Protein AF-A0A1G0WXJ1-F1 (afdb_monomer)

Radius of gyration: 18.24 Å; Cα contacts (8 Å, |Δi|>4): 319; chains: 1; bounding box: 42×39×49 Å

Nearest PDB structures (foldseek):
  7ovs-assembly1_C  TM=7.435E-01  e=5.967E-10  Mus musculus
  6ygv-assembly1_A-2  TM=7.862E-01  e=1.248E-08  Zymomonas mobilis subsp. mobilis ZM4 = ATCC 31821
  5utj-assembly1_A-2  TM=7.660E-01  e=1.248E-08  Zymomonas mobilis subsp. mobilis ZM4 = ATCC 31821
  6rkt-assembly1_A-2  TM=7.253E-01  e=1.402E-08  Zymomonas mobilis
  6ygr-assembly1_A-2  TM=7.174E-01  e=3.179E-08  Zymomonas mobilis subsp. mobilis ZM4 = ATCC 31821

Structure (mmCIF, N/CA/C/O backbone):
data_AF-A0A1G0WXJ1-F1
#
_entry.id   AF-A0A1G0WXJ1-F1
#
loop_
_atom_site.group_PDB
_atom_site.id
_atom_site.type_symbol
_atom_site.label_atom_id
_atom_site.label_alt_id
_atom_site.label_comp_id
_atom_site.label_asym_id
_atom_site.label_entity_id
_atom_site.label_seq_id
_atom_site.pdbx_PDB_ins_code
_atom_site.Cartn_x
_atom_site.Cartn_y
_atom_site.Cartn_z
_atom_site.occupancy
_atom_site.B_iso_or_equiv
_atom_site.auth_seq_id
_atom_site.auth_comp_id
_atom_site.auth_asym_id
_atom_site.auth_atom_id
_atom_site.pdbx_PDB_model_num
ATOM 1 N N . MET A 1 1 ? 1.691 -18.410 7.559 1.00 44.97 1 MET A N 1
ATOM 2 C CA . MET A 1 1 ? 1.183 -17.351 6.658 1.00 44.97 1 MET A CA 1
ATOM 3 C C . MET A 1 1 ? 2.377 -16.516 6.204 1.00 44.97 1 MET A C 1
ATOM 5 O O . MET A 1 1 ? 2.835 -15.679 6.963 1.00 44.97 1 MET A O 1
ATOM 9 N N . THR A 1 2 ? 2.963 -16.810 5.043 1.00 55.25 2 THR A N 1
ATOM 10 C CA . THR A 1 2 ? 4.255 -16.247 4.589 1.00 55.25 2 THR A CA 1
ATOM 11 C C . THR A 1 2 ? 4.046 -15.291 3.412 1.00 55.25 2 THR A C 1
ATOM 13 O O . THR A 1 2 ? 4.380 -15.611 2.277 1.00 55.25 2 THR A O 1
ATOM 16 N N . GLY A 1 3 ? 3.422 -14.140 3.661 1.00 77.50 3 GLY A N 1
ATOM 17 C CA . GLY A 1 3 ? 3.165 -13.127 2.634 1.00 77.50 3 GLY A CA 1
ATOM 18 C C . GLY A 1 3 ? 3.179 -11.716 3.216 1.00 77.50 3 GLY A C 1
ATOM 19 O O . GLY A 1 3 ? 2.955 -11.533 4.416 1.00 77.50 3 GLY A O 1
ATOM 20 N N . ILE A 1 4 ? 3.471 -10.727 2.369 1.00 89.12 4 ILE A N 1
ATOM 21 C CA . ILE A 1 4 ? 3.382 -9.311 2.733 1.00 89.12 4 ILE A CA 1
ATOM 22 C C . ILE A 1 4 ? 1.930 -8.937 3.063 1.00 89.12 4 ILE A C 1
ATOM 24 O O . ILE A 1 4 ? 0.997 -9.360 2.379 1.00 89.12 4 ILE A O 1
ATOM 28 N N . ILE A 1 5 ? 1.752 -8.121 4.097 1.00 93.19 5 ILE A N 1
ATOM 29 C CA . ILE A 1 5 ? 0.479 -7.518 4.483 1.00 93.19 5 ILE A CA 1
ATOM 30 C C . ILE A 1 5 ? 0.634 -6.000 4.313 1.00 93.19 5 ILE A C 1
ATOM 32 O O . ILE A 1 5 ? 1.208 -5.332 5.177 1.00 93.19 5 ILE A O 1
ATOM 36 N N . PRO A 1 6 ? 0.192 -5.428 3.181 1.00 93.94 6 PRO A N 1
ATOM 37 C CA . PRO A 1 6 ? 0.343 -4.001 2.951 1.00 93.94 6 PRO A CA 1
ATOM 38 C C . PRO A 1 6 ? -0.586 -3.206 3.871 1.00 93.94 6 PRO A C 1
ATOM 40 O O . PRO A 1 6 ? -1.773 -3.524 3.986 1.00 93.94 6 PRO A O 1
ATOM 43 N N . ILE A 1 7 ? -0.059 -2.144 4.484 1.00 93.81 7 ILE A N 1
ATOM 44 C CA . ILE A 1 7 ? -0.879 -1.150 5.183 1.00 93.81 7 ILE A CA 1
ATOM 45 C C . ILE A 1 7 ? -1.367 -0.134 4.148 1.00 93.81 7 ILE A C 1
ATOM 47 O O . ILE A 1 7 ? -0.559 0.576 3.547 1.00 93.81 7 ILE A O 1
ATOM 51 N N . VAL A 1 8 ? -2.677 -0.083 3.908 1.00 93.00 8 VAL A N 1
ATOM 52 C CA . VAL A 1 8 ? -3.233 0.580 2.709 1.00 93.00 8 VAL A CA 1
ATOM 53 C C . VAL A 1 8 ? -3.811 1.974 2.953 1.00 93.00 8 VAL A C 1
ATOM 55 O O . VAL A 1 8 ? -4.032 2.717 2.002 1.00 93.00 8 VAL A O 1
ATOM 58 N N . ASN A 1 9 ? -4.043 2.354 4.209 1.00 90.50 9 ASN A N 1
ATOM 59 C CA . ASN A 1 9 ? -4.658 3.636 4.577 1.00 90.50 9 ASN A CA 1
ATOM 60 C C . ASN A 1 9 ? -3.684 4.635 5.225 1.00 90.50 9 ASN A C 1
ATOM 62 O O . ASN A 1 9 ? -4.122 5.650 5.752 1.00 90.50 9 ASN A O 1
ATOM 66 N N . LEU A 1 10 ? -2.378 4.355 5.188 1.00 84.25 10 LEU A N 1
ATOM 67 C CA . LEU A 1 10 ? -1.334 5.315 5.575 1.00 84.25 10 LEU A CA 1
ATOM 68 C C . LEU A 1 10 ? -0.886 6.197 4.407 1.00 84.25 10 LEU A C 1
ATOM 70 O O . LEU A 1 10 ? -0.195 7.192 4.598 1.00 84.25 10 LEU A O 1
ATOM 74 N N . THR A 1 11 ? -1.264 5.829 3.186 1.00 72.19 11 THR A N 1
ATOM 75 C CA . THR A 1 11 ? -0.990 6.616 1.993 1.00 72.19 11 THR A CA 1
ATOM 76 C C . THR A 1 11 ? -2.179 7.509 1.672 1.00 72.19 11 THR A C 1
ATOM 78 O O . THR A 1 11 ? -3.307 7.024 1.575 1.00 72.19 11 THR A O 1
ATOM 81 N N . ASN A 1 12 ? -1.929 8.786 1.390 1.00 69.12 12 ASN A N 1
ATOM 82 C CA . ASN A 1 12 ? -2.978 9.749 1.024 1.00 69.12 12 ASN A CA 1
ATOM 83 C C . ASN A 1 12 ? -3.641 9.453 -0.335 1.00 69.12 12 ASN A C 1
ATOM 85 O O . ASN A 1 12 ? -4.649 10.068 -0.680 1.00 69.12 12 ASN A O 1
ATOM 89 N N . LYS A 1 13 ? -3.078 8.523 -1.115 1.00 81.75 13 LYS A N 1
ATOM 90 C CA . LYS A 1 13 ? -3.583 8.092 -2.420 1.00 81.75 13 LYS A CA 1
ATOM 91 C C . LYS A 1 13 ? -3.764 6.576 -2.430 1.00 81.75 13 LYS A C 1
ATOM 93 O O . LYS A 1 13 ? -2.811 5.844 -2.170 1.00 81.75 13 LYS A O 1
ATOM 98 N N . GLN A 1 14 ? -4.948 6.098 -2.807 1.00 84.06 14 GLN A N 1
ATOM 99 C CA . GLN A 1 14 ? -5.125 4.689 -3.163 1.00 84.06 14 GLN A CA 1
ATOM 100 C C . GLN A 1 14 ? -4.709 4.483 -4.621 1.00 84.06 14 GLN A C 1
ATOM 102 O O . GLN A 1 14 ? -5.437 4.830 -5.548 1.00 84.06 14 GLN A O 1
ATOM 107 N N . ILE A 1 15 ? -3.507 3.944 -4.821 1.00 91.88 15 ILE A N 1
ATOM 108 C CA . ILE A 1 15 ? -2.923 3.746 -6.158 1.00 91.88 15 ILE A CA 1
ATOM 109 C C . ILE A 1 15 ? -3.250 2.369 -6.763 1.00 91.88 15 ILE A C 1
ATOM 111 O O . ILE A 1 15 ? -3.207 2.207 -7.986 1.00 91.88 15 ILE A O 1
ATOM 115 N N . LEU A 1 16 ? -3.620 1.390 -5.927 1.00 94.06 16 LEU A N 1
ATOM 116 C CA . LEU A 1 16 ? -3.935 0.015 -6.326 1.00 94.06 16 LEU A CA 1
ATOM 117 C C . LEU A 1 16 ? -5.414 -0.314 -6.115 1.00 94.06 16 LEU A C 1
ATOM 119 O O . LEU A 1 16 ? -6.020 0.103 -5.130 1.00 94.06 16 LEU A O 1
ATOM 123 N N . THR A 1 17 ? -5.975 -1.099 -7.033 1.00 93.25 17 THR A N 1
ATOM 124 C CA . THR A 1 17 ? -7.329 -1.659 -6.915 1.00 93.25 17 THR A CA 1
ATOM 125 C C . THR A 1 17 ? -7.316 -3.007 -6.196 1.00 93.25 17 THR A C 1
ATOM 127 O O . THR A 1 17 ? -6.262 -3.606 -5.977 1.00 93.25 17 THR A O 1
ATOM 130 N N . GLN A 1 18 ? -8.499 -3.539 -5.884 1.00 92.69 18 GLN A N 1
ATOM 131 C CA . GLN A 1 18 ? -8.624 -4.881 -5.314 1.00 92.69 18 GLN A CA 1
ATOM 132 C C . GLN A 1 18 ? -7.997 -5.951 -6.215 1.00 92.69 18 GLN A C 1
ATOM 134 O O . GLN A 1 18 ? -7.168 -6.733 -5.754 1.00 92.69 18 GLN A O 1
ATOM 139 N N . ASP A 1 19 ? -8.293 -5.913 -7.515 1.00 93.44 19 ASP A N 1
ATOM 140 C CA . ASP A 1 19 ? -7.723 -6.843 -8.496 1.00 93.44 19 ASP A CA 1
ATOM 141 C C . ASP A 1 19 ? -6.196 -6.782 -8.549 1.00 93.44 19 ASP A C 1
ATOM 143 O O . ASP A 1 19 ? -5.538 -7.795 -8.783 1.00 93.44 19 ASP A O 1
ATOM 147 N N . ASN A 1 20 ? -5.604 -5.609 -8.304 1.00 94.75 20 ASN A N 1
ATOM 148 C CA . ASN A 1 20 ? -4.152 -5.478 -8.229 1.00 94.75 20 ASN A CA 1
ATOM 149 C C . ASN A 1 20 ? -3.587 -6.296 -7.064 1.00 94.75 20 ASN A C 1
ATOM 151 O O . ASN A 1 20 ? -2.681 -7.098 -7.289 1.00 94.75 20 ASN A O 1
ATOM 155 N N . TYR A 1 21 ? -4.145 -6.162 -5.860 1.00 94.25 21 TYR A N 1
ATOM 156 C CA . TYR A 1 21 ? -3.722 -6.964 -4.707 1.00 94.25 21 TYR A CA 1
ATOM 157 C C . TYR A 1 21 ? -3.935 -8.465 -4.948 1.00 94.25 21 TYR A C 1
ATOM 159 O O . TYR A 1 21 ? -3.027 -9.263 -4.705 1.00 94.25 21 TYR A O 1
ATOM 167 N N . LEU A 1 22 ? -5.086 -8.849 -5.507 1.00 92.81 22 LEU A N 1
ATO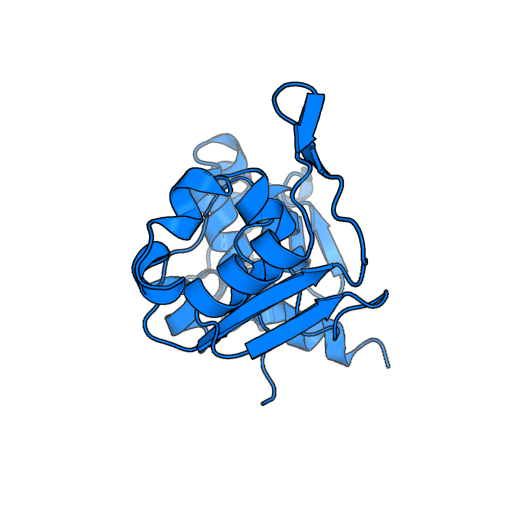M 168 C CA . LEU A 1 22 ? -5.396 -10.251 -5.800 1.00 92.81 22 LEU A CA 1
ATOM 169 C C . LEU A 1 22 ? -4.469 -10.853 -6.858 1.00 92.81 22 LEU A C 1
ATOM 171 O O . LEU A 1 22 ? -4.048 -11.999 -6.709 1.00 92.81 22 LEU A O 1
ATOM 175 N N . SER A 1 23 ? -4.077 -10.077 -7.874 1.00 91.62 23 SER A N 1
ATOM 176 C CA . SER A 1 23 ? -3.111 -10.515 -8.892 1.00 91.62 23 SER A CA 1
ATOM 177 C C . SER A 1 23 ? -1.719 -10.816 -8.322 1.00 91.62 23 SER A C 1
ATOM 179 O O . SER A 1 23 ? -0.961 -11.572 -8.927 1.00 91.62 23 SER A O 1
ATOM 181 N N . LEU A 1 24 ? -1.398 -10.258 -7.150 1.00 91.75 24 LEU A N 1
ATOM 182 C CA . LEU A 1 24 ? -0.172 -10.528 -6.397 1.00 91.75 24 LEU A CA 1
ATOM 183 C C . LEU A 1 24 ? -0.359 -11.621 -5.328 1.00 91.75 24 LEU A C 1
ATOM 185 O O . LEU A 1 24 ? 0.555 -11.885 -4.554 1.00 91.75 24 LEU A O 1
ATOM 189 N N . GLY A 1 25 ? -1.542 -12.239 -5.248 1.00 91.56 25 GLY A N 1
ATOM 190 C CA . GLY A 1 25 ? -1.875 -13.239 -4.230 1.00 91.56 25 GLY A CA 1
ATOM 191 C C . GLY A 1 25 ? -2.129 -12.664 -2.832 1.00 91.56 25 GLY A C 1
ATOM 192 O O . GLY A 1 25 ? -2.254 -13.426 -1.871 1.00 91.56 25 GLY A O 1
ATOM 193 N N . ILE A 1 26 ? -2.233 -11.338 -2.692 1.00 93.38 26 ILE A N 1
ATOM 194 C CA . ILE A 1 26 ? -2.462 -10.675 -1.406 1.00 93.38 26 ILE A CA 1
ATOM 195 C C . ILE A 1 26 ? -3.943 -10.803 -1.043 1.00 93.38 26 ILE A C 1
ATOM 197 O O . ILE A 1 26 ? -4.813 -10.239 -1.703 1.00 93.38 26 ILE A O 1
ATOM 201 N N . LYS A 1 27 ? -4.221 -11.542 0.035 1.00 94.19 27 LYS A N 1
ATOM 202 C CA . LYS A 1 27 ? -5.573 -11.747 0.591 1.00 94.19 27 LYS A CA 1
ATOM 203 C C . LYS A 1 27 ? -5.788 -11.051 1.937 1.00 94.19 27 LYS A C 1
ATOM 205 O O . LYS A 1 27 ? -6.911 -11.007 2.426 1.00 94.19 27 LYS A O 1
ATOM 210 N N . THR A 1 28 ? -4.739 -10.497 2.534 1.00 95.06 28 THR A N 1
ATOM 211 C CA . THR A 1 28 ? -4.831 -9.768 3.801 1.00 95.06 28 THR A CA 1
ATOM 212 C C . THR A 1 28 ? -4.357 -8.340 3.593 1.00 95.06 28 THR A C 1
ATOM 214 O O . THR A 1 28 ? -3.244 -8.140 3.110 1.00 95.06 28 THR A O 1
ATOM 217 N N . LEU A 1 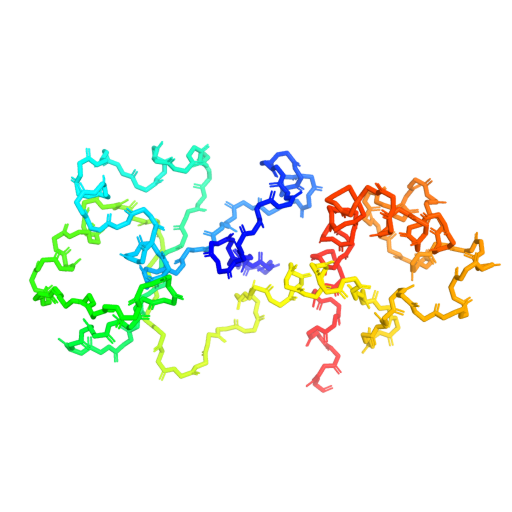29 ? -5.186 -7.364 3.963 1.00 94.88 29 LEU A N 1
ATOM 218 C CA . LEU A 1 29 ? -4.828 -5.944 3.970 1.00 94.88 29 LEU A CA 1
ATOM 219 C C . LEU A 1 29 ? -4.831 -5.423 5.405 1.00 94.88 29 LEU A C 1
ATOM 221 O O . LEU A 1 29 ? -5.721 -5.774 6.182 1.00 94.88 29 LEU A O 1
ATOM 225 N N . ALA A 1 30 ? -3.857 -4.581 5.739 1.00 94.88 30 ALA A N 1
ATOM 226 C CA . ALA A 1 30 ? -3.777 -3.928 7.036 1.00 94.88 30 ALA A CA 1
ATOM 227 C C . ALA A 1 30 ? -4.274 -2.480 6.978 1.00 94.88 30 ALA A C 1
ATOM 229 O O . ALA A 1 30 ? -4.041 -1.756 6.006 1.00 94.88 30 ALA A O 1
ATOM 230 N N . PHE A 1 31 ? -4.928 -2.055 8.054 1.00 94.94 31 PHE A N 1
ATOM 231 C CA . PHE A 1 31 ? -5.421 -0.700 8.245 1.00 94.94 31 PHE A CA 1
ATOM 232 C C . PHE A 1 31 ? -4.933 -0.163 9.588 1.00 94.94 31 PHE A C 1
ATOM 234 O O . PHE A 1 31 ? -5.091 -0.818 10.612 1.00 94.94 31 PHE A O 1
ATOM 241 N N . SER A 1 32 ? -4.358 1.035 9.589 1.00 93.69 32 SER A N 1
ATOM 242 C CA . SER A 1 32 ? -4.054 1.785 10.808 1.00 93.69 32 SER A CA 1
ATOM 243 C C . SER A 1 32 ? -5.333 2.404 11.366 1.00 93.69 32 SER A C 1
ATOM 245 O O . SER A 1 32 ? -6.020 3.150 10.662 1.00 93.69 32 SER A O 1
ATOM 247 N N . LEU A 1 33 ? -5.639 2.119 12.630 1.00 93.06 33 LEU A N 1
ATOM 248 C CA . LEU A 1 33 ? -6.759 2.720 13.347 1.00 93.06 33 LEU A CA 1
ATOM 249 C C . LEU A 1 33 ? -6.589 4.237 13.476 1.00 93.06 33 LEU A C 1
ATOM 251 O O . LEU A 1 33 ? -7.545 4.970 13.255 1.00 93.06 33 LEU A O 1
ATOM 255 N N . GLU A 1 34 ? -5.375 4.714 13.756 1.00 90.94 34 GLU A N 1
ATOM 256 C CA . GLU A 1 34 ? -5.075 6.149 13.855 1.00 90.94 34 GLU A CA 1
ATOM 257 C C . GLU A 1 34 ? -5.437 6.883 12.567 1.00 90.94 34 GLU A C 1
ATOM 259 O O . GLU A 1 34 ? -6.150 7.884 12.592 1.00 90.94 34 GLU A O 1
ATOM 264 N N . ALA A 1 35 ? -5.022 6.340 11.421 1.00 92.00 35 ALA A N 1
ATOM 265 C CA . ALA A 1 35 ? -5.357 6.932 10.135 1.00 92.00 35 ALA A CA 1
ATOM 266 C C . ALA A 1 35 ? -6.868 6.901 9.854 1.00 92.00 35 ALA A C 1
ATOM 268 O O . ALA A 1 35 ? -7.396 7.880 9.330 1.00 92.00 35 ALA A O 1
ATOM 269 N N . LEU A 1 36 ? -7.580 5.835 10.248 1.00 93.19 36 LEU A N 1
ATOM 270 C CA . LEU A 1 36 ? -9.045 5.775 10.142 1.00 93.19 36 LEU A CA 1
ATOM 271 C C . LEU A 1 36 ? -9.734 6.829 11.023 1.00 93.19 36 LEU A C 1
ATOM 273 O O . LEU A 1 36 ? -10.722 7.429 10.595 1.00 93.19 36 LEU A O 1
ATOM 277 N N . LEU A 1 37 ? -9.218 7.068 12.231 1.00 92.38 37 LEU A N 1
ATOM 278 C CA . LEU A 1 37 ? -9.737 8.073 13.162 1.00 92.38 37 LEU A CA 1
ATOM 279 C C . LEU A 1 37 ? -9.458 9.504 12.702 1.00 92.38 37 LEU A C 1
ATOM 281 O O . LEU A 1 37 ? -10.273 10.379 12.969 1.00 92.38 37 LEU A O 1
ATOM 285 N N . ILE A 1 38 ? -8.369 9.740 11.968 1.00 91.25 38 ILE A N 1
ATOM 286 C CA . ILE A 1 38 ? -8.161 11.012 11.265 1.00 91.25 38 ILE A CA 1
ATOM 287 C C . ILE A 1 38 ? -9.160 11.131 10.109 1.00 91.25 38 ILE A C 1
ATOM 289 O O . ILE A 1 38 ? -9.837 12.149 9.964 1.00 91.25 38 ILE A O 1
ATOM 293 N N . LYS A 1 39 ? -9.250 10.102 9.258 1.00 89.31 39 LYS A N 1
ATOM 294 C CA . LYS A 1 39 ? -10.177 10.068 8.124 1.00 89.31 39 LYS A CA 1
ATOM 295 C C . LYS A 1 39 ? -10.581 8.625 7.789 1.00 89.31 39 LYS A C 1
ATOM 297 O O . LYS A 1 39 ? -9.720 7.804 7.482 1.00 89.31 39 LYS A O 1
ATOM 302 N N . PRO A 1 40 ? -11.886 8.304 7.761 1.00 91.88 40 PRO A N 1
ATOM 303 C CA . PRO A 1 40 ? -13.034 9.217 7.745 1.00 91.88 40 PRO A CA 1
ATOM 304 C C . PRO A 1 40 ? -13.444 9.785 9.116 1.00 91.88 40 PRO A C 1
ATOM 306 O O . PRO A 1 40 ? -14.279 10.683 9.160 1.00 91.88 40 PRO A O 1
ATOM 309 N N . GLY A 1 41 ? -12.877 9.285 10.213 1.00 91.44 41 GLY A N 1
ATOM 310 C CA . GLY A 1 41 ? -13.192 9.726 11.567 1.00 91.44 41 GLY A CA 1
ATOM 311 C C . GLY A 1 41 ? -14.173 8.828 12.313 1.00 91.44 41 GLY A C 1
ATOM 312 O O . GLY A 1 41 ? -14.970 8.096 11.719 1.00 91.44 41 GLY A O 1
ATOM 313 N N . PHE A 1 42 ? -14.124 8.908 13.645 1.00 92.31 42 PHE A N 1
ATOM 314 C CA . PHE A 1 42 ? -14.890 8.057 14.564 1.00 92.31 42 PHE A CA 1
ATOM 315 C C . PHE A 1 42 ? -16.389 7.998 14.227 1.00 92.31 42 PHE A C 1
ATOM 317 O O . PHE A 1 42 ? -16.964 6.919 14.088 1.00 92.31 42 PHE A O 1
ATOM 324 N N . GLN A 1 43 ? -17.015 9.163 14.022 1.00 92.69 43 GLN A N 1
ATOM 325 C CA . GLN A 1 43 ? -18.460 9.288 13.791 1.00 92.69 43 GLN A CA 1
ATOM 326 C C . GLN A 1 43 ? -18.939 8.581 12.518 1.00 92.69 43 GLN A C 1
ATOM 328 O O . GLN A 1 43 ? -20.077 8.113 12.457 1.00 92.69 43 GLN A O 1
ATOM 333 N N . ILE A 1 44 ? -18.084 8.487 11.498 1.00 94.69 44 ILE A N 1
ATOM 334 C CA . ILE A 1 44 ? -18.405 7.760 10.268 1.00 94.69 44 ILE A CA 1
ATOM 335 C C . ILE A 1 44 ? -18.202 6.262 10.482 1.00 94.69 44 ILE A C 1
ATOM 337 O O . ILE A 1 44 ? -19.054 5.476 10.065 1.00 94.69 44 ILE A O 1
ATOM 341 N N . LEU A 1 45 ? -17.112 5.872 11.148 1.00 94.81 45 LEU A N 1
ATOM 342 C CA . LEU A 1 45 ? -16.755 4.470 11.368 1.00 94.81 45 LEU A CA 1
ATOM 343 C C . LEU A 1 45 ? -17.759 3.742 12.268 1.00 94.81 45 LEU A C 1
ATOM 345 O O . LEU A 1 45 ? -18.155 2.626 11.944 1.00 94.81 45 LEU A O 1
ATOM 349 N N . ILE A 1 46 ? -18.231 4.378 13.344 1.00 94.69 46 ILE A N 1
ATOM 350 C CA . ILE A 1 46 ? -19.164 3.752 14.297 1.00 94.69 46 ILE A CA 1
ATOM 351 C C . ILE A 1 46 ? -20.530 3.418 13.669 1.00 94.69 46 ILE A C 1
ATOM 353 O O . ILE A 1 46 ? -21.233 2.511 14.117 1.00 94.69 46 ILE A O 1
ATOM 357 N N . ARG A 1 47 ? -20.897 4.129 12.594 1.00 95.38 47 ARG A N 1
ATOM 358 C CA . ARG A 1 47 ? -22.128 3.900 11.819 1.00 95.38 47 ARG A CA 1
ATOM 359 C C . ARG A 1 47 ? -21.993 2.759 10.811 1.00 95.38 47 ARG A C 1
ATOM 361 O O . ARG A 1 47 ? -23.003 2.315 10.269 1.00 95.38 47 ARG A O 1
ATOM 368 N N . GLN A 1 48 ? -20.776 2.290 10.536 1.00 95.12 48 GLN A N 1
ATOM 369 C CA . GLN A 1 48 ? -20.554 1.204 9.586 1.00 95.12 48 GLN A CA 1
ATOM 370 C C . GLN A 1 48 ? -20.956 -0.140 10.188 1.00 95.12 48 GLN A C 1
ATOM 372 O O . GLN A 1 48 ? -20.877 -0.356 11.396 1.00 95.12 48 GLN A O 1
ATOM 377 N N . LYS A 1 49 ? -21.376 -1.071 9.327 1.00 93.56 49 LYS A N 1
ATOM 378 C CA . LYS A 1 49 ? -21.705 -2.439 9.748 1.00 93.56 49 LYS A CA 1
ATOM 379 C C . LYS A 1 49 ? -20.468 -3.200 10.237 1.00 93.56 49 LYS A C 1
ATOM 381 O O . LYS A 1 49 ? -20.560 -3.899 11.235 1.00 93.56 49 LYS A O 1
ATOM 386 N N . SER A 1 50 ? -19.368 -3.082 9.498 1.00 94.81 50 SER A N 1
ATOM 387 C CA . SER A 1 50 ? -18.049 -3.647 9.792 1.00 94.81 50 SER A CA 1
ATOM 388 C C . SER A 1 50 ? -17.003 -2.958 8.916 1.00 94.81 50 SER A C 1
ATOM 390 O O . SER A 1 50 ? -17.343 -2.294 7.927 1.00 94.81 50 SER A O 1
ATOM 392 N N . LEU A 1 51 ? -15.723 -3.152 9.226 1.00 93.62 51 LEU A N 1
ATOM 393 C CA . LEU A 1 51 ? -14.624 -2.609 8.432 1.00 93.62 51 LEU A CA 1
ATOM 394 C C . LEU A 1 51 ? -14.599 -3.214 7.024 1.00 93.62 51 LEU A C 1
ATOM 396 O O . LEU A 1 51 ? -14.391 -2.485 6.059 1.00 93.62 51 LEU A O 1
ATOM 400 N N . LYS A 1 52 ? -14.904 -4.513 6.881 1.00 93.81 52 LYS A N 1
ATOM 401 C CA . LYS A 1 52 ? -15.044 -5.166 5.564 1.00 93.81 52 LYS A CA 1
ATOM 402 C C . LYS A 1 52 ? -16.099 -4.508 4.692 1.00 93.81 52 LYS A C 1
ATOM 404 O O . LYS A 1 52 ? -15.839 -4.265 3.518 1.00 93.81 52 LYS A O 1
ATOM 409 N N . ALA A 1 53 ? -17.268 -4.215 5.263 1.00 91.88 53 ALA A N 1
ATOM 410 C CA . ALA A 1 53 ? -18.344 -3.554 4.534 1.00 91.88 53 ALA A CA 1
ATOM 411 C C . ALA A 1 53 ? -17.938 -2.138 4.102 1.00 91.88 53 ALA A C 1
ATOM 413 O O . ALA A 1 53 ? -18.232 -1.739 2.981 1.00 91.88 53 ALA A O 1
ATOM 414 N N . PHE A 1 54 ? -17.222 -1.413 4.966 1.00 93.00 54 PHE A N 1
ATOM 415 C CA . PHE A 1 54 ? -16.754 -0.061 4.674 1.00 93.00 54 PHE A CA 1
ATOM 416 C C . PHE A 1 54 ? -15.711 -0.016 3.547 1.00 93.00 54 PHE A C 1
ATOM 418 O O . PHE A 1 54 ? -15.821 0.805 2.641 1.00 93.00 54 PHE A O 1
ATOM 425 N N . VAL A 1 55 ? -14.705 -0.897 3.581 1.00 91.31 55 VAL A N 1
ATOM 426 C CA . VAL A 1 55 ? -13.608 -0.884 2.591 1.00 91.31 55 VAL A CA 1
ATOM 427 C C . VAL A 1 55 ? -13.902 -1.728 1.346 1.00 91.31 55 VAL A C 1
ATOM 429 O O . VAL A 1 55 ? -13.161 -1.671 0.366 1.00 91.31 55 VAL A O 1
ATOM 432 N N . GLY A 1 56 ? -14.951 -2.551 1.389 1.00 91.81 56 GLY A N 1
ATOM 433 C CA . GLY A 1 56 ? -15.354 -3.442 0.302 1.00 91.81 56 GLY A CA 1
ATOM 434 C C . GLY A 1 56 ? -14.418 -4.631 0.062 1.00 91.81 56 GLY A C 1
ATOM 435 O O . GLY A 1 56 ? -14.478 -5.219 -1.012 1.00 91.81 56 GLY A O 1
ATOM 436 N N . TRP A 1 57 ? -13.533 -4.985 1.001 1.00 93.50 57 TRP A N 1
ATOM 437 C CA . TRP A 1 57 ? -12.561 -6.073 0.825 1.00 93.50 57 TRP A CA 1
ATOM 438 C C . TRP A 1 57 ? -13.146 -7.423 1.278 1.00 93.50 57 TRP A C 1
ATOM 440 O O . TRP A 1 57 ? -13.490 -7.566 2.455 1.00 93.50 57 TRP A O 1
ATOM 450 N N . PRO A 1 58 ? -13.241 -8.433 0.390 1.00 92.31 58 PRO A N 1
ATOM 451 C CA . PRO A 1 58 ? -13.921 -9.689 0.712 1.00 92.31 58 PRO A CA 1
ATOM 452 C C . PRO A 1 58 ? -13.068 -10.657 1.550 1.00 92.31 58 PRO A C 1
ATOM 454 O O . PRO A 1 58 ? -13.609 -11.562 2.184 1.00 92.31 58 PRO A O 1
ATOM 457 N N . PHE A 1 59 ? -11.743 -10.480 1.577 1.00 94.38 59 PHE A N 1
ATOM 458 C CA . PHE A 1 59 ? -10.822 -11.367 2.294 1.00 94.38 59 PHE A CA 1
ATOM 459 C C . PHE A 1 59 ? -10.479 -10.827 3.691 1.00 94.38 59 PHE A C 1
ATOM 461 O O . PHE A 1 59 ? -11.303 -10.170 4.327 1.00 94.38 59 PHE A O 1
ATOM 468 N N . ASN A 1 60 ? -9.300 -11.157 4.220 1.00 95.44 60 ASN A N 1
ATOM 469 C CA . ASN A 1 60 ? -8.935 -10.830 5.590 1.00 95.44 60 ASN A CA 1
ATOM 470 C C . ASN A 1 60 ? -8.566 -9.354 5.724 1.00 95.44 60 ASN A C 1
ATOM 472 O O . ASN A 1 60 ? -7.839 -8.799 4.896 1.00 95.44 60 ASN A O 1
ATOM 476 N N . ILE A 1 61 ? -9.042 -8.744 6.802 1.00 95.50 61 ILE A N 1
ATOM 477 C CA . ILE A 1 61 ? -8.644 -7.409 7.222 1.00 95.50 61 ILE A CA 1
ATOM 478 C C . ILE A 1 61 ? -7.931 -7.505 8.556 1.00 95.50 61 ILE A C 1
ATOM 480 O O . ILE A 1 61 ? -8.417 -8.136 9.497 1.00 95.50 61 ILE A O 1
ATOM 484 N N . MET A 1 62 ? -6.789 -6.839 8.609 1.00 95.56 62 MET A N 1
ATOM 485 C CA . MET A 1 62 ? -6.024 -6.612 9.811 1.00 95.56 62 MET A CA 1
ATOM 486 C C . MET A 1 62 ? -6.198 -5.160 10.261 1.00 95.56 62 MET A C 1
ATOM 488 O O . MET A 1 62 ? -6.010 -4.242 9.463 1.00 95.56 62 MET A O 1
ATOM 492 N N . LEU A 1 63 ? -6.541 -4.947 11.527 1.00 95.12 63 LEU A N 1
ATOM 493 C CA . LEU A 1 63 ? -6.576 -3.626 12.145 1.00 95.12 63 LEU A CA 1
ATOM 494 C C . LEU A 1 63 ? -5.376 -3.480 13.081 1.00 95.12 63 LEU A C 1
ATOM 496 O O . LEU A 1 63 ? -5.181 -4.293 13.982 1.00 95.12 63 LEU A O 1
ATOM 500 N N . ILE A 1 64 ? -4.581 -2.443 12.848 1.00 93.56 64 ILE A N 1
ATOM 501 C CA . ILE A 1 64 ? -3.425 -2.085 13.664 1.00 93.56 64 ILE A CA 1
ATOM 502 C C . ILE A 1 64 ? -3.836 -0.916 14.548 1.00 93.56 64 ILE A C 1
ATOM 504 O O . ILE A 1 64 ? -4.194 0.147 14.033 1.00 93.56 64 ILE A O 1
ATOM 508 N N . ALA A 1 65 ? -3.769 -1.104 15.859 1.00 89.12 65 ALA A N 1
ATOM 509 C CA . ALA A 1 65 ? -4.038 -0.059 16.837 1.00 89.12 65 ALA A CA 1
ATOM 510 C C . ALA A 1 65 ? -2.761 0.289 17.617 1.00 89.12 65 ALA A C 1
ATOM 512 O O . ALA A 1 65 ? -1.925 -0.586 17.833 1.00 89.12 65 ALA A O 1
ATOM 513 N N . PRO A 1 66 ? -2.573 1.547 18.035 1.00 83.00 66 PRO A N 1
ATOM 514 C CA . PRO A 1 66 ? -1.460 1.916 18.900 1.00 83.00 66 PRO A CA 1
ATOM 515 C C . PRO A 1 66 ? -1.598 1.240 20.268 1.00 83.00 66 PRO A C 1
ATOM 517 O O . PRO A 1 66 ? -2.701 1.107 20.794 1.00 83.00 66 PRO A O 1
ATOM 520 N N . ASN A 1 67 ? -0.475 0.821 20.853 1.00 81.94 67 ASN A N 1
ATOM 521 C CA . ASN A 1 67 ? -0.452 0.261 22.203 1.00 81.94 67 ASN A CA 1
ATOM 522 C C . ASN A 1 67 ? -0.411 1.373 23.262 1.00 81.94 67 ASN A C 1
ATOM 524 O O . ASN A 1 67 ? 0.599 1.568 23.941 1.00 81.94 67 ASN A O 1
ATOM 528 N N . THR A 1 68 ? -1.484 2.157 23.363 1.00 73.44 68 THR A N 1
ATOM 529 C CA . THR A 1 68 ? -1.594 3.247 24.340 1.00 73.44 68 THR A CA 1
ATOM 530 C C . THR A 1 68 ? -2.953 3.227 25.033 1.00 73.44 68 THR A C 1
ATOM 532 O O . THR A 1 68 ? -3.964 2.905 24.424 1.00 73.44 68 THR A O 1
ATOM 535 N N . GLN A 1 69 ? -2.978 3.589 26.321 1.00 68.69 69 GLN A N 1
ATOM 536 C CA . GLN A 1 69 ? -4.223 3.729 27.099 1.00 68.69 69 GLN A CA 1
ATOM 537 C C . GLN A 1 69 ? -5.008 5.001 26.744 1.00 68.69 69 GLN A C 1
ATOM 539 O O . GLN A 1 69 ? -6.190 5.115 27.052 1.00 68.69 69 GLN A O 1
ATOM 544 N N . PHE A 1 70 ? -4.330 5.973 26.128 1.00 68.94 70 PHE A N 1
ATOM 545 C CA . PHE A 1 70 ? -4.907 7.231 25.682 1.00 68.94 70 PHE A CA 1
ATOM 546 C C . PHE A 1 70 ? -4.462 7.495 24.253 1.00 68.94 70 PHE A C 1
ATOM 548 O O . PHE A 1 70 ? -3.262 7.518 23.954 1.00 68.94 70 PHE A O 1
ATOM 555 N N . LEU A 1 71 ? -5.437 7.692 23.371 1.00 77.38 71 LEU A N 1
ATOM 556 C CA . LEU A 1 71 ? -5.195 7.982 21.972 1.00 77.38 71 LEU A CA 1
ATOM 557 C C . LEU A 1 71 ? -5.432 9.466 21.711 1.00 77.38 71 LEU A C 1
ATOM 559 O O . LEU A 1 71 ? -6.571 9.916 21.608 1.00 77.38 71 LEU A O 1
ATOM 563 N N . LYS A 1 72 ? -4.335 10.220 21.624 1.00 84.62 72 LYS A N 1
ATOM 564 C CA . LYS A 1 72 ? -4.336 11.641 21.275 1.00 84.62 72 LYS A CA 1
ATOM 565 C C . LYS A 1 72 ? -3.664 11.815 19.925 1.00 84.62 72 LYS A C 1
ATOM 567 O O . LYS A 1 72 ? -2.439 11.761 19.824 1.00 84.62 72 LYS A O 1
ATOM 572 N N . ILE A 1 73 ? -4.467 12.026 18.888 1.00 87.19 73 ILE A N 1
ATOM 573 C CA . ILE A 1 73 ? -3.975 12.152 17.516 1.00 87.19 73 ILE A CA 1
ATOM 574 C C . ILE A 1 73 ? -4.075 13.612 17.098 1.00 87.19 73 ILE A C 1
ATOM 576 O O . ILE A 1 73 ? -5.146 14.209 17.169 1.00 87.19 73 ILE A O 1
ATOM 580 N N . LYS A 1 74 ? -2.970 14.194 16.631 1.00 89.62 74 LYS A N 1
ATOM 581 C CA . LYS A 1 74 ? -2.998 15.517 16.006 1.00 89.62 74 LYS A CA 1
ATOM 582 C C . LYS A 1 74 ? -3.348 15.367 14.530 1.00 89.62 74 LYS A C 1
ATOM 584 O O . LYS A 1 74 ? -2.609 14.731 13.779 1.00 89.62 74 LYS A O 1
ATOM 589 N N 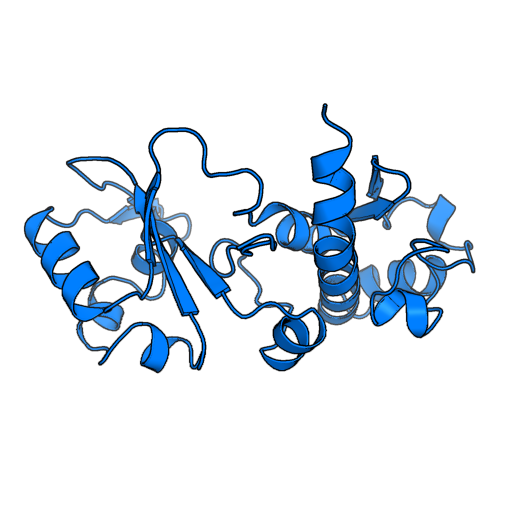. SER A 1 75 ? -4.452 15.965 14.110 1.00 87.56 75 SER A N 1
ATOM 590 C CA . SER A 1 75 ? -4.861 15.988 12.712 1.00 87.56 75 SER A CA 1
ATOM 591 C C . SER A 1 75 ? -3.860 16.800 11.874 1.00 87.56 75 SER A C 1
ATOM 593 O O . SER A 1 75 ? -3.555 17.947 12.217 1.00 87.56 75 SER A O 1
ATOM 595 N N . PRO A 1 76 ? -3.347 16.251 10.756 1.00 87.94 76 PRO A N 1
ATOM 596 C CA . PRO A 1 76 ? -2.452 16.980 9.861 1.00 87.94 76 PRO A CA 1
ATOM 597 C C . PRO A 1 76 ? -3.188 18.003 8.978 1.00 87.94 76 PRO A C 1
ATOM 599 O O . PRO A 1 76 ? -2.532 18.771 8.282 1.00 87.94 76 PRO A O 1
ATOM 602 N N . PHE A 1 77 ? -4.528 18.001 8.964 1.00 85.50 77 PHE A N 1
ATOM 603 C CA . PHE A 1 77 ? -5.335 18.836 8.066 1.00 85.50 77 PHE A CA 1
ATOM 604 C C . PHE A 1 77 ? -5.643 20.221 8.643 1.00 85.50 77 PHE A C 1
ATOM 606 O O . PHE A 1 77 ? -5.596 21.215 7.926 1.00 85.50 77 PHE A O 1
ATOM 613 N N . ASP A 1 78 ? -5.963 20.275 9.931 1.00 89.12 78 ASP A N 1
ATOM 614 C CA . ASP A 1 78 ? -6.421 21.468 10.654 1.00 89.12 78 ASP A CA 1
ATOM 615 C C . ASP A 1 78 ? -5.653 21.687 11.970 1.00 89.12 78 ASP A C 1
ATOM 617 O O . ASP A 1 78 ? -5.841 22.696 12.644 1.00 89.12 78 ASP A O 1
ATOM 621 N N . GLY A 1 79 ? -4.773 20.754 12.349 1.00 89.88 79 GLY A N 1
ATOM 622 C CA . GLY A 1 79 ? -3.999 20.818 13.584 1.00 89.88 79 GLY A CA 1
ATOM 623 C C . GLY A 1 79 ? -4.797 20.511 14.852 1.00 89.88 79 GLY A C 1
ATOM 624 O O . GLY A 1 79 ? -4.221 20.610 15.939 1.00 89.88 79 GLY A O 1
ATOM 625 N N . SER A 1 80 ? -6.076 20.140 14.733 1.00 89.88 80 SER A N 1
ATOM 626 C CA . SER A 1 80 ? -6.924 19.793 15.874 1.00 89.88 80 SER A CA 1
ATOM 627 C C . SER A 1 80 ? -6.479 18.478 16.515 1.00 89.88 80 SER A C 1
ATOM 629 O O . SER A 1 80 ? -5.795 17.658 15.896 1.00 89.88 80 SER A O 1
ATOM 631 N N . TYR A 1 81 ? -6.841 18.281 17.782 1.00 89.62 81 TYR A N 1
ATOM 632 C CA . TYR A 1 81 ? -6.603 17.020 18.473 1.00 89.62 81 TYR A CA 1
ATOM 633 C C . TYR A 1 81 ? -7.873 16.183 18.467 1.00 89.62 81 TYR A C 1
ATOM 635 O O . TYR A 1 81 ? -8.951 16.663 18.812 1.00 89.62 81 TYR A O 1
ATOM 643 N N . ILE A 1 82 ? -7.713 14.924 18.082 1.00 87.00 82 ILE A N 1
ATOM 644 C CA . ILE A 1 82 ? -8.737 13.897 18.172 1.00 87.00 82 ILE A CA 1
ATOM 645 C C . ILE A 1 82 ? -8.426 13.098 19.427 1.00 87.00 82 ILE A C 1
ATOM 647 O O . ILE A 1 82 ? -7.354 12.498 19.545 1.00 87.00 82 ILE A O 1
ATOM 651 N N . GLU A 1 83 ? -9.364 13.138 20.364 1.00 86.50 83 GLU A N 1
ATOM 652 C CA . GLU A 1 83 ? -9.286 12.451 21.643 1.00 86.50 83 GLU A CA 1
ATOM 653 C C . GLU A 1 83 ? -10.600 11.699 21.844 1.00 86.50 83 GLU A C 1
ATOM 655 O O . GLU A 1 83 ? -11.676 12.298 21.880 1.00 86.50 83 GLU A O 1
ATOM 660 N N . ASN A 1 84 ? -10.508 10.376 21.942 1.00 84.56 84 ASN A N 1
ATOM 661 C CA . ASN A 1 84 ? -11.630 9.504 22.263 1.00 84.56 84 ASN A CA 1
ATOM 662 C C . ASN A 1 84 ? -11.276 8.693 23.516 1.00 84.56 84 ASN A C 1
ATOM 664 O O . ASN A 1 84 ? -10.147 8.200 23.613 1.00 84.56 84 AS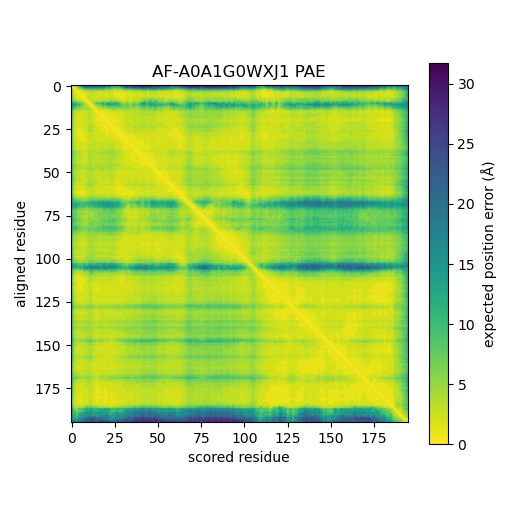N A O 1
ATOM 668 N N . PRO A 1 85 ? -12.214 8.520 24.464 1.00 85.88 85 PRO A N 1
ATOM 669 C CA . PRO A 1 85 ? -12.027 7.613 25.590 1.00 85.88 85 PRO A CA 1
ATOM 670 C C . PRO A 1 85 ? -11.721 6.187 25.117 1.00 85.88 85 PRO A C 1
ATOM 672 O O . PRO A 1 85 ? -12.288 5.728 24.123 1.00 85.88 85 PRO A O 1
ATOM 675 N N . GLN A 1 86 ? -10.888 5.455 25.863 1.00 85.81 86 GLN A N 1
ATOM 676 C CA . GLN A 1 86 ? -10.525 4.074 25.518 1.00 85.81 86 GLN A CA 1
ATOM 677 C C . GLN A 1 86 ? -11.759 3.175 25.345 1.00 85.81 86 GLN A C 1
ATOM 679 O O . GLN A 1 86 ? -11.834 2.408 24.392 1.00 85.81 86 GLN A O 1
ATOM 684 N N . GLU A 1 87 ? -12.784 3.349 26.184 1.00 88.62 87 GLU A N 1
ATOM 685 C CA . GLU A 1 87 ? -14.043 2.603 26.071 1.00 88.62 87 GLU A CA 1
ATOM 686 C C . GLU A 1 87 ? -14.755 2.812 24.724 1.00 88.62 87 GLU A C 1
ATOM 688 O O . GLU A 1 87 ? -15.396 1.896 24.206 1.00 88.62 87 GLU A O 1
ATOM 693 N N . GLU A 1 88 ? -14.681 4.016 24.146 1.00 90.25 88 GLU A N 1
ATOM 694 C CA . GLU A 1 88 ? -15.245 4.287 22.821 1.00 90.25 88 GLU A CA 1
ATOM 695 C C . GLU A 1 88 ? -14.428 3.614 21.721 1.00 90.25 88 GLU A C 1
ATOM 697 O O . GLU A 1 88 ? -15.003 3.085 20.766 1.00 90.25 88 GLU A O 1
ATOM 702 N N . ILE A 1 89 ? -13.102 3.598 21.866 1.00 89.94 89 ILE A N 1
ATOM 703 C CA . ILE A 1 89 ? -12.196 2.913 20.944 1.00 89.94 89 ILE A CA 1
ATOM 704 C C . ILE A 1 89 ? -12.434 1.402 20.971 1.00 89.94 89 ILE A C 1
ATOM 706 O O . ILE A 1 89 ? -12.553 0.794 19.907 1.00 89.94 89 ILE A O 1
ATOM 710 N N . ASP A 1 90 ? -12.606 0.802 22.146 1.00 90.00 90 ASP A N 1
ATOM 711 C CA . ASP A 1 90 ? -12.890 -0.630 22.280 1.00 90.00 90 ASP A CA 1
ATOM 712 C C . ASP A 1 90 ? -14.250 -0.985 21.661 1.00 90.00 90 ASP A C 1
ATOM 714 O O . ASP A 1 90 ? -14.371 -1.947 20.894 1.00 90.00 90 ASP A O 1
ATOM 718 N N . LYS A 1 91 ? -15.278 -0.160 21.914 1.00 92.44 91 LYS A N 1
ATOM 719 C CA . LYS A 1 91 ? -16.588 -0.279 21.248 1.00 92.44 91 LYS A CA 1
ATOM 720 C C . LYS A 1 91 ? -16.447 -0.190 19.731 1.00 92.44 91 LYS A C 1
ATOM 722 O O . LYS A 1 91 ? -17.078 -0.968 19.015 1.00 92.44 91 LYS A O 1
ATOM 727 N N . LEU A 1 92 ? -15.623 0.734 19.240 1.00 93.75 92 LEU A N 1
ATOM 728 C CA . LEU A 1 92 ? -15.376 0.901 17.815 1.00 93.75 92 LEU A CA 1
ATOM 729 C C . LEU A 1 92 ? -14.662 -0.315 17.216 1.00 93.75 92 LEU A C 1
ATOM 731 O O . LEU A 1 92 ? -15.097 -0.803 16.178 1.00 93.75 92 LEU A O 1
ATOM 735 N N . ILE A 1 93 ? -13.606 -0.827 17.847 1.00 92.94 93 ILE A N 1
ATOM 736 C CA . ILE A 1 93 ? -12.863 -2.000 17.360 1.00 92.94 93 ILE A CA 1
ATOM 737 C C . ILE A 1 93 ? -13.793 -3.212 17.267 1.00 92.94 93 ILE A C 1
ATOM 739 O O . ILE A 1 93 ? -13.848 -3.860 16.221 1.00 92.94 93 ILE A O 1
ATOM 743 N N . ASN A 1 94 ? -14.592 -3.452 18.310 1.00 93.25 94 ASN A N 1
ATOM 744 C CA . ASN A 1 94 ? -15.586 -4.525 18.319 1.00 93.25 94 ASN A CA 1
ATOM 745 C C . ASN A 1 94 ? -16.633 -4.343 17.211 1.00 93.25 94 ASN A C 1
ATOM 747 O O . ASN A 1 94 ? -17.024 -5.306 16.558 1.00 93.25 94 ASN A O 1
ATOM 751 N N . LYS A 1 95 ? -17.068 -3.102 16.957 1.00 95.06 95 LYS A N 1
ATOM 752 C CA . LYS A 1 95 ? -18.013 -2.781 15.878 1.00 95.06 95 LYS A CA 1
ATOM 753 C C . LYS A 1 95 ? -17.414 -2.993 14.487 1.00 95.06 95 LYS A C 1
ATOM 755 O O . LYS A 1 95 ? -18.119 -3.410 13.570 1.00 95.06 95 LYS A O 1
ATOM 760 N N . LEU A 1 96 ? -16.136 -2.664 14.316 1.00 95.19 96 LEU A N 1
ATOM 761 C CA . LEU A 1 96 ? -15.418 -2.809 13.055 1.00 95.19 96 LEU A CA 1
ATOM 762 C C . LEU A 1 96 ? -15.146 -4.276 12.702 1.00 95.19 96 LEU A C 1
ATOM 764 O O . LEU A 1 96 ? -14.994 -4.563 11.515 1.00 95.19 96 LEU A O 1
ATOM 768 N N . ASP A 1 97 ? -15.138 -5.180 13.684 1.00 95.12 97 ASP A N 1
ATOM 769 C CA . ASP A 1 97 ? -15.039 -6.635 13.495 1.00 95.12 97 ASP A CA 1
ATOM 770 C C . ASP A 1 97 ? -13.888 -7.050 12.542 1.00 95.12 97 ASP A C 1
ATOM 772 O O . ASP A 1 97 ? -14.115 -7.615 11.462 1.00 95.12 97 ASP A O 1
ATOM 776 N N . PRO A 1 98 ? -12.624 -6.685 12.854 1.00 94.69 98 PRO A N 1
ATOM 777 C CA . PRO A 1 98 ? -11.482 -7.084 12.039 1.00 94.69 98 PRO A CA 1
ATOM 778 C C . PRO A 1 98 ? -11.180 -8.581 12.208 1.00 94.69 98 PRO A C 1
ATOM 780 O O . PRO A 1 98 ? -11.357 -9.150 13.279 1.00 94.69 98 PRO A O 1
ATOM 783 N N . ASN A 1 99 ? -10.645 -9.235 11.169 1.00 95.31 99 ASN A N 1
ATOM 784 C CA . ASN A 1 99 ? -10.255 -10.652 11.278 1.00 95.31 99 ASN A CA 1
ATOM 785 C C . ASN A 1 99 ? -8.994 -10.845 12.115 1.00 95.31 99 ASN A C 1
ATOM 787 O O . ASN A 1 99 ? -8.799 -11.901 12.707 1.00 95.31 99 ASN A O 1
ATOM 791 N N . ILE A 1 100 ? -8.108 -9.853 12.072 1.00 92.81 100 ILE A N 1
ATOM 792 C CA . ILE A 1 100 ? -6.838 -9.834 12.783 1.00 92.81 100 ILE A CA 1
ATOM 793 C C . ILE A 1 100 ? -6.736 -8.469 13.458 1.00 92.81 100 ILE A C 1
ATOM 795 O O . ILE A 1 100 ? -6.984 -7.443 12.825 1.00 92.81 100 ILE A O 1
ATOM 799 N N . TYR A 1 101 ? -6.357 -8.457 14.727 1.00 90.44 101 TYR A N 1
ATOM 800 C CA . TYR A 1 101 ? -6.132 -7.245 15.500 1.00 90.44 101 TYR A CA 1
ATOM 801 C C . TYR A 1 101 ? -4.726 -7.297 16.101 1.00 90.44 101 TYR A C 1
ATOM 803 O O . TYR A 1 101 ? -4.374 -8.297 16.726 1.00 90.44 101 TYR A O 1
ATOM 811 N N . GLU A 1 102 ? -3.918 -6.258 15.882 1.00 88.81 102 GLU A N 1
ATOM 812 C CA . GLU A 1 102 ? -2.543 -6.179 16.392 1.00 88.81 102 GLU A CA 1
ATOM 813 C C . GLU A 1 102 ? -2.288 -4.827 17.059 1.00 88.81 102 GLU A C 1
ATOM 815 O O . GLU A 1 102 ? -2.603 -3.767 16.508 1.00 88.81 102 GLU A O 1
ATOM 820 N N . LEU A 1 103 ? -1.697 -4.881 18.253 1.00 86.00 103 LEU A N 1
ATOM 821 C CA . LEU A 1 103 ? -1.229 -3.711 18.982 1.00 86.00 103 LEU A CA 1
ATOM 822 C C . LEU A 1 103 ? 0.184 -3.354 18.517 1.00 86.00 103 LEU A C 1
ATOM 824 O O . LEU A 1 103 ? 1.097 -4.181 18.531 1.00 86.00 103 LEU A O 1
ATOM 828 N N . ASN A 1 104 ? 0.373 -2.106 18.106 1.00 80.19 104 ASN A N 1
ATOM 829 C CA . ASN A 1 104 ? 1.661 -1.585 17.683 1.00 80.19 104 ASN A CA 1
ATOM 830 C C . ASN A 1 104 ? 2.532 -1.299 18.917 1.00 80.19 104 ASN A C 1
ATOM 832 O O . ASN A 1 104 ? 2.435 -0.229 19.519 1.00 80.19 104 ASN A O 1
ATOM 836 N N . ASN A 1 105 ? 3.360 -2.274 19.300 1.00 65.12 105 ASN A N 1
ATOM 837 C CA . ASN A 1 105 ? 4.144 -2.229 20.541 1.00 65.12 105 ASN A CA 1
ATOM 838 C C . ASN A 1 105 ? 5.529 -1.568 20.409 1.00 65.12 105 ASN A C 1
ATOM 840 O O . ASN A 1 105 ? 6.140 -1.311 21.439 1.00 65.12 105 ASN A O 1
ATOM 844 N N . ALA A 1 106 ? 6.028 -1.334 19.186 1.00 62.12 106 ALA A N 1
ATOM 845 C CA . ALA A 1 106 ? 7.220 -0.528 18.836 1.00 62.12 106 ALA A CA 1
ATOM 846 C C . ALA A 1 106 ? 7.678 -0.828 17.396 1.00 62.12 106 ALA A C 1
ATOM 848 O O . ALA A 1 106 ? 8.136 0.066 16.690 1.00 62.12 106 ALA A O 1
ATOM 849 N N . SER A 1 107 ? 7.539 -2.088 16.969 1.00 69.31 107 SER A N 1
ATOM 850 C CA . SER A 1 107 ? 7.934 -2.573 15.645 1.00 69.31 107 SER A CA 1
ATOM 851 C C . SER A 1 107 ? 6.969 -3.664 15.195 1.00 69.31 107 SER A C 1
ATOM 853 O O . SER A 1 107 ? 6.952 -4.751 15.768 1.00 69.31 107 SER A O 1
ATOM 855 N N . LEU A 1 108 ? 6.171 -3.376 14.167 1.00 80.19 108 LEU A N 1
ATOM 856 C CA . LEU A 1 108 ? 5.361 -4.386 13.485 1.00 80.19 108 LEU A CA 1
ATOM 857 C C . LEU A 1 108 ? 6.267 -5.436 12.831 1.00 80.19 108 LEU A C 1
ATOM 859 O O . LEU A 1 108 ? 7.418 -5.151 12.481 1.00 80.19 108 LEU A O 1
ATOM 863 N N . SER A 1 109 ? 5.733 -6.640 12.616 1.00 82.50 109 SER A N 1
ATOM 864 C CA . SER A 1 109 ? 6.460 -7.671 11.867 1.00 82.50 109 SER A CA 1
ATOM 865 C C . SER A 1 109 ? 6.891 -7.125 10.491 1.00 82.50 109 SER A C 1
ATOM 867 O O . SER A 1 109 ? 6.089 -6.453 9.842 1.00 82.50 109 SER A O 1
ATOM 869 N N . PRO A 1 110 ? 8.111 -7.410 9.986 1.00 81.62 110 PRO A N 1
ATOM 870 C CA . PRO A 1 110 ? 8.638 -6.773 8.767 1.00 81.62 110 PRO A CA 1
ATOM 871 C C . PRO A 1 110 ? 7.776 -6.949 7.505 1.00 81.62 110 PRO A C 1
ATOM 873 O O . PRO A 1 110 ? 7.842 -6.152 6.564 1.00 81.62 110 PRO A O 1
ATOM 876 N N . ASN A 1 111 ? 6.959 -8.002 7.468 1.00 87.00 111 ASN A N 1
ATOM 877 C CA . ASN A 1 111 ? 6.012 -8.274 6.393 1.00 87.00 111 ASN A CA 1
ATOM 878 C C . ASN A 1 111 ? 4.763 -7.374 6.435 1.00 87.00 111 ASN A C 1
ATOM 880 O O . ASN A 1 111 ? 4.077 -7.286 5.420 1.00 87.00 111 ASN A O 1
ATOM 884 N N . ILE A 1 112 ? 4.468 -6.708 7.554 1.00 90.62 112 ILE A N 1
ATOM 885 C CA . ILE A 1 112 ? 3.387 -5.727 7.691 1.00 90.62 112 ILE A CA 1
ATOM 886 C C . ILE A 1 112 ? 3.971 -4.337 7.435 1.00 90.62 112 ILE A C 1
ATOM 888 O O . ILE A 1 112 ? 4.732 -3.810 8.244 1.00 90.62 112 ILE A O 1
ATOM 892 N N . THR A 1 113 ? 3.663 -3.724 6.292 1.00 90.56 113 THR A N 1
ATOM 893 C CA . THR A 1 113 ? 4.315 -2.455 5.936 1.00 90.56 113 THR A CA 1
ATOM 894 C C . THR A 1 113 ? 3.536 -1.607 4.934 1.00 90.56 113 THR A C 1
ATOM 896 O O . THR A 1 113 ? 2.855 -2.120 4.050 1.00 90.56 113 THR A O 1
ATOM 899 N N . ALA A 1 114 ? 3.681 -0.285 5.031 1.00 92.31 114 ALA A N 1
ATOM 900 C CA . ALA A 1 114 ? 3.278 0.667 3.990 1.00 92.31 114 ALA A CA 1
ATOM 901 C C . ALA A 1 114 ? 4.433 1.044 3.039 1.00 92.31 114 ALA A C 1
ATOM 903 O O . ALA A 1 114 ? 4.198 1.667 2.002 1.00 92.31 114 ALA A O 1
ATOM 904 N N . LYS A 1 115 ? 5.682 0.676 3.364 1.00 92.00 115 LYS A N 1
ATOM 905 C CA . LYS A 1 115 ? 6.894 1.172 2.688 1.00 92.00 115 LYS A CA 1
ATOM 906 C C . LYS A 1 115 ? 6.891 0.970 1.163 1.00 92.00 115 LYS A C 1
ATOM 908 O O . LYS A 1 115 ? 7.219 1.930 0.470 1.00 92.00 115 LYS A O 1
ATOM 913 N N . PRO A 1 116 ? 6.476 -0.186 0.605 1.00 94.06 116 PRO A N 1
ATOM 914 C CA . PRO A 1 116 ? 6.441 -0.376 -0.848 1.00 94.06 116 PRO A CA 1
ATOM 915 C C . PRO A 1 116 ? 5.547 0.630 -1.582 1.00 94.06 116 PRO A C 1
ATOM 917 O O . PRO A 1 116 ? 5.905 1.101 -2.664 1.00 94.06 116 PRO A O 1
ATOM 920 N N . LEU A 1 117 ? 4.395 0.962 -0.989 1.00 94.69 117 LEU A N 1
ATOM 921 C CA . LEU A 1 117 ? 3.417 1.887 -1.562 1.00 94.69 117 LEU A CA 1
ATOM 922 C C . LEU A 1 117 ? 3.846 3.346 -1.374 1.00 94.69 117 LEU A C 1
ATOM 924 O O . LEU A 1 117 ? 3.707 4.133 -2.304 1.00 94.69 117 LEU A O 1
ATOM 928 N N . LEU A 1 118 ? 4.424 3.689 -0.217 1.00 94.12 118 LEU A N 1
ATOM 929 C CA . LEU A 1 118 ? 4.990 5.021 0.033 1.00 94.12 118 LEU A CA 1
ATOM 930 C C . LEU A 1 118 ? 6.133 5.332 -0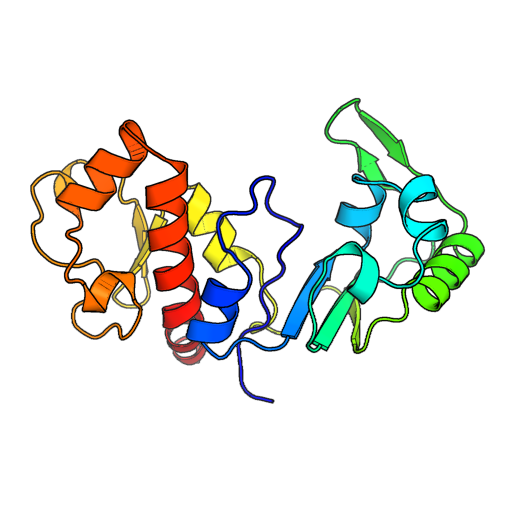.941 1.00 94.12 118 LEU A C 1
ATOM 932 O O . LEU A 1 118 ? 6.111 6.362 -1.605 1.00 94.12 118 LEU A O 1
ATOM 936 N N . LEU A 1 119 ? 7.074 4.398 -1.120 1.00 95.25 119 LEU A N 1
ATOM 937 C CA . LEU A 1 119 ? 8.163 4.565 -2.087 1.00 95.25 119 LEU A CA 1
ATOM 938 C C . LEU A 1 119 ? 7.641 4.727 -3.516 1.00 95.25 119 LEU A C 1
ATOM 940 O O . LEU A 1 119 ? 8.142 5.571 -4.251 1.00 95.25 119 LEU A O 1
ATOM 944 N N . ALA A 1 120 ? 6.608 3.974 -3.900 1.00 95.94 120 ALA A N 1
ATOM 945 C CA . ALA A 1 120 ? 5.992 4.125 -5.214 1.00 95.94 120 ALA A CA 1
ATOM 946 C C . ALA A 1 120 ? 5.417 5.537 -5.430 1.00 95.94 120 ALA A C 1
ATOM 948 O O . ALA A 1 120 ? 5.573 6.088 -6.517 1.00 95.94 120 ALA A O 1
ATOM 949 N N . GLN A 1 121 ? 4.812 6.137 -4.397 1.00 94.75 121 GLN A N 1
ATOM 950 C CA . GLN A 1 121 ? 4.288 7.512 -4.426 1.00 94.75 121 GLN A CA 1
ATOM 951 C C . GLN A 1 121 ? 5.387 8.578 -4.477 1.00 94.75 121 GLN A C 1
ATOM 953 O O . GLN A 1 121 ? 5.164 9.669 -4.990 1.00 94.75 121 GLN A O 1
ATOM 958 N N . GLU A 1 122 ? 6.586 8.249 -4.004 1.00 95.50 122 GLU A N 1
ATOM 959 C CA . GLU A 1 122 ? 7.786 9.082 -4.136 1.00 95.50 122 GLU A CA 1
ATOM 960 C C . GLU A 1 122 ? 8.511 8.884 -5.483 1.00 95.50 122 GLU A C 1
ATOM 962 O O . GLU A 1 122 ? 9.595 9.432 -5.681 1.00 95.50 122 GLU A O 1
ATOM 967 N N . GLY A 1 123 ? 7.969 8.076 -6.404 1.00 96.62 123 GLY A N 1
ATOM 968 C CA . GLY A 1 123 ? 8.634 7.742 -7.670 1.00 96.62 123 GLY A CA 1
ATOM 969 C C . GLY A 1 123 ? 9.828 6.795 -7.506 1.00 96.62 123 GLY A C 1
ATOM 970 O O . GLY A 1 123 ? 10.677 6.699 -8.394 1.00 96.62 123 GLY A O 1
ATOM 971 N N . LYS A 1 124 ? 9.917 6.093 -6.373 1.00 97.31 124 LYS A N 1
ATOM 972 C CA . LYS A 1 124 ? 11.009 5.175 -6.043 1.00 97.31 124 LYS A CA 1
ATOM 973 C C . LYS A 1 124 ? 10.606 3.719 -6.233 1.00 97.31 124 LYS A C 1
ATOM 975 O O . LYS A 1 124 ? 9.452 3.327 -6.033 1.00 97.31 124 LYS A O 1
ATOM 980 N N . PHE A 1 125 ? 11.583 2.890 -6.580 1.00 96.69 125 PHE A N 1
ATOM 981 C CA . PHE A 1 125 ? 11.358 1.471 -6.829 1.00 96.69 125 PHE A CA 1
ATOM 982 C C . PHE A 1 125 ? 12.469 0.579 -6.289 1.00 96.69 125 PHE A C 1
ATOM 984 O O . PHE A 1 125 ? 13.623 0.995 -6.193 1.00 96.69 125 PHE A O 1
ATOM 991 N N . TYR A 1 126 ? 12.115 -0.662 -5.953 1.00 94.81 126 TYR A N 1
ATOM 992 C CA . TYR A 1 126 ? 13.090 -1.684 -5.582 1.00 94.81 126 TYR A CA 1
ATOM 993 C C . TYR A 1 126 ? 13.741 -2.300 -6.821 1.00 94.81 126 TYR A C 1
ATOM 995 O O . TYR A 1 126 ? 13.049 -2.726 -7.742 1.00 94.81 126 TYR A O 1
ATOM 1003 N N . ALA A 1 127 ? 15.058 -2.428 -6.841 1.00 92.19 127 ALA A N 1
ATOM 1004 C CA . ALA A 1 127 ? 15.773 -3.298 -7.774 1.00 92.19 127 ALA A CA 1
ATOM 1005 C C . ALA A 1 127 ? 17.111 -3.679 -7.147 1.00 92.19 127 ALA A C 1
ATOM 1007 O O . ALA A 1 127 ? 17.645 -2.902 -6.368 1.00 92.19 127 ALA A O 1
ATOM 1008 N N . GLN A 1 128 ? 17.651 -4.863 -7.454 1.00 87.56 128 GLN A N 1
ATOM 1009 C CA . GLN A 1 128 ? 18.978 -5.283 -6.966 1.00 87.56 128 GLN A CA 1
ATOM 1010 C C . GLN A 1 128 ? 19.171 -5.074 -5.445 1.00 87.56 128 GLN A C 1
ATOM 1012 O O . GLN A 1 128 ? 20.230 -4.651 -4.997 1.00 87.56 128 GLN A O 1
ATOM 1017 N N . ASN A 1 129 ? 18.123 -5.321 -4.650 1.00 84.44 129 ASN A N 1
ATOM 1018 C CA . ASN A 1 129 ? 18.089 -5.113 -3.191 1.00 84.44 129 ASN A CA 1
ATOM 1019 C C . ASN A 1 129 ? 18.342 -3.670 -2.722 1.00 84.44 129 ASN A C 1
ATOM 1021 O O . ASN A 1 129 ? 18.670 -3.431 -1.561 1.00 84.44 129 ASN A O 1
ATOM 1025 N N . GLN A 1 130 ? 18.170 -2.698 -3.609 1.00 89.81 130 GLN A N 1
ATOM 1026 C CA . GLN A 1 130 ? 18.316 -1.276 -3.343 1.00 89.81 130 GLN A CA 1
ATOM 1027 C C . GLN A 1 130 ? 17.042 -0.527 -3.732 1.00 89.81 130 GLN A C 1
ATOM 1029 O O . GLN A 1 130 ? 16.161 -1.052 -4.419 1.00 89.81 130 GLN A O 1
ATOM 1034 N N . VAL A 1 131 ? 16.941 0.715 -3.264 1.00 94.38 131 VAL A N 1
ATOM 1035 C CA . VAL A 1 131 ? 15.878 1.644 -3.649 1.00 94.38 131 VAL A CA 1
ATOM 1036 C C . VAL A 1 131 ? 16.464 2.658 -4.619 1.00 94.38 131 VAL A C 1
ATOM 1038 O O . VAL A 1 131 ? 17.400 3.375 -4.273 1.00 94.38 131 VAL A O 1
ATOM 1041 N N . PHE A 1 132 ? 15.890 2.740 -5.813 1.00 96.56 132 PHE A N 1
ATOM 1042 C CA . PHE A 1 132 ? 16.269 3.709 -6.835 1.00 96.5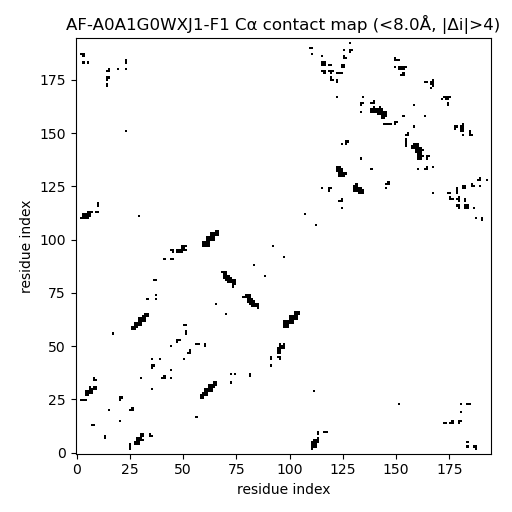6 132 PHE A CA 1
ATOM 1043 C C . PHE A 1 132 ? 15.197 4.781 -6.983 1.00 96.56 132 PHE A C 1
ATOM 1045 O O . PHE A 1 132 ? 14.009 4.509 -6.803 1.00 96.56 132 PHE A O 1
ATOM 1052 N N . ASN A 1 133 ? 15.615 5.997 -7.331 1.00 97.69 133 ASN A N 1
ATOM 1053 C CA . ASN A 1 133 ? 14.716 7.092 -7.659 1.00 97.69 133 ASN A CA 1
ATOM 1054 C C . ASN A 1 133 ? 14.525 7.164 -9.174 1.00 97.69 133 ASN A C 1
ATOM 1056 O O . ASN A 1 133 ? 15.449 7.513 -9.906 1.00 97.69 133 ASN A O 1
ATOM 1060 N N . LEU A 1 134 ? 13.319 6.861 -9.654 1.00 97.62 134 LEU A N 1
ATOM 1061 C CA . LEU A 1 134 ? 13.043 6.849 -11.086 1.00 97.62 134 LEU A CA 1
ATOM 1062 C C . LEU A 1 134 ? 13.086 8.253 -11.699 1.00 97.62 134 LEU A C 1
ATOM 1064 O O . LEU A 1 134 ? 13.255 8.358 -12.908 1.00 97.62 134 LEU A O 1
ATOM 1068 N N . LEU A 1 135 ? 12.982 9.319 -10.895 1.00 96.06 135 LEU A N 1
ATOM 1069 C CA . LEU A 1 135 ? 13.110 10.710 -11.347 1.00 96.06 135 LEU A CA 1
ATOM 1070 C C . LEU A 1 135 ? 14.556 11.101 -11.704 1.00 96.06 135 LEU A C 1
ATOM 1072 O O . LEU A 1 135 ? 14.763 12.157 -12.305 1.00 96.06 135 LEU A O 1
ATOM 1076 N N . ASP A 1 136 ? 15.552 10.265 -11.392 1.00 97.31 136 ASP A N 1
ATOM 1077 C CA . ASP A 1 136 ? 16.939 10.529 -11.779 1.00 97.31 136 ASP A CA 1
ATOM 1078 C C . ASP A 1 136 ? 17.081 10.571 -13.311 1.00 97.31 136 ASP A C 1
ATOM 1080 O O . ASP A 1 136 ? 16.518 9.753 -14.045 1.00 97.31 136 ASP A O 1
ATOM 1084 N N . SER A 1 137 ? 17.900 11.501 -13.814 1.00 96.75 137 SER A N 1
ATOM 1085 C CA . SER A 1 137 ? 18.081 11.744 -15.255 1.00 96.75 137 SER A CA 1
ATOM 1086 C C . SER A 1 137 ? 18.547 10.513 -16.036 1.00 96.75 137 SER A C 1
ATOM 1088 O O . SER A 1 137 ? 18.155 10.350 -17.190 1.00 96.75 137 SER A O 1
ATOM 1090 N N . LYS A 1 138 ? 19.314 9.617 -15.401 1.00 96.50 138 LYS A N 1
ATOM 1091 C CA . LYS A 1 138 ? 19.782 8.350 -15.987 1.00 96.50 138 LYS A CA 1
ATOM 1092 C C . LYS A 1 138 ? 18.643 7.460 -16.496 1.00 96.50 138 LYS A C 1
ATOM 1094 O O . LYS A 1 138 ? 18.851 6.682 -17.419 1.00 96.50 138 LYS A O 1
ATOM 1099 N N . HIS A 1 139 ? 17.444 7.573 -15.920 1.00 97.44 139 HIS A N 1
ATOM 1100 C CA . HIS A 1 139 ? 16.302 6.745 -16.302 1.00 97.44 139 HIS A CA 1
ATOM 1101 C C . HIS A 1 139 ? 15.584 7.254 -17.556 1.00 97.44 139 HIS A C 1
ATOM 1103 O O . HIS A 1 139 ? 14.873 6.475 -18.182 1.00 97.44 139 HIS A O 1
ATOM 1109 N N . LYS A 1 140 ? 15.812 8.507 -17.983 1.00 97.38 140 LYS A N 1
ATOM 1110 C CA . LYS A 1 140 ? 15.141 9.136 -19.142 1.00 97.38 140 LYS A CA 1
ATOM 1111 C C . LYS A 1 140 ? 15.313 8.373 -20.453 1.00 97.38 140 LYS A C 1
ATOM 1113 O O . LYS A 1 140 ? 14.423 8.394 -21.293 1.00 97.38 140 LYS A O 1
ATOM 1118 N N . THR A 1 141 ? 16.458 7.725 -20.635 1.00 97.25 141 THR A N 1
ATOM 1119 C CA . THR A 1 141 ? 16.842 7.033 -21.875 1.00 97.25 141 THR A CA 1
ATOM 1120 C C . THR A 1 141 ? 17.097 5.545 -21.647 1.00 97.25 141 THR A C 1
ATOM 1122 O O . THR A 1 141 ? 17.717 4.873 -22.469 1.00 97.25 141 THR A O 1
ATOM 1125 N N . LEU A 1 142 ? 16.622 5.011 -20.520 1.00 97.44 142 LEU A N 1
ATOM 1126 C CA . LEU A 1 142 ? 16.879 3.638 -20.119 1.00 97.44 142 LEU A CA 1
ATOM 1127 C C . LEU A 1 142 ? 15.688 2.744 -20.496 1.00 97.44 142 LEU A C 1
ATOM 1129 O O . LEU A 1 142 ? 14.652 2.711 -19.830 1.00 97.44 142 LEU A O 1
ATOM 1133 N N . PHE A 1 143 ? 15.840 2.029 -21.612 1.00 97.25 143 PHE A N 1
ATOM 1134 C CA . PHE A 1 143 ? 14.783 1.222 -22.236 1.00 97.25 143 PHE A CA 1
ATOM 1135 C C . PHE A 1 143 ? 14.681 -0.218 -21.705 1.00 97.25 143 PHE A C 1
ATOM 1137 O O . PHE A 1 143 ? 14.004 -1.055 -22.296 1.00 97.25 143 PHE A O 1
ATOM 1144 N N . SER A 1 144 ? 15.332 -0.524 -20.584 1.00 96.31 144 SER A N 1
ATOM 1145 C CA . SER A 1 144 ? 15.152 -1.791 -19.872 1.00 96.31 144 SER A CA 1
ATOM 1146 C C . SER A 1 144 ? 14.009 -1.685 -18.845 1.00 96.31 144 SER A C 1
ATOM 1148 O O . SER A 1 144 ? 13.617 -0.573 -18.473 1.00 96.31 144 SER A O 1
ATOM 1150 N N . PRO A 1 145 ? 13.420 -2.812 -18.395 1.00 97.44 145 PRO A N 1
ATOM 1151 C CA . PRO A 1 145 ? 12.421 -2.805 -17.325 1.00 97.44 145 PRO A CA 1
ATOM 1152 C C . PRO A 1 145 ? 13.035 -2.419 -15.971 1.00 97.44 145 PRO A C 1
ATOM 1154 O O . PRO A 1 145 ? 14.255 -2.351 -15.830 1.00 97.44 145 PRO A O 1
ATOM 1157 N N . LEU A 1 146 ? 12.195 -2.204 -14.951 1.00 96.94 146 LEU A N 1
ATOM 1158 C CA . LEU A 1 146 ? 12.647 -1.904 -13.579 1.00 96.94 146 LEU A CA 1
ATOM 1159 C C . LEU A 1 146 ? 13.540 -3.016 -12.996 1.00 96.94 146 LEU A C 1
ATOM 1161 O O . LEU A 1 146 ? 14.486 -2.735 -12.269 1.00 96.94 146 LEU A O 1
ATOM 1165 N N . SER A 1 147 ? 13.241 -4.280 -13.310 1.00 94.38 147 SER A N 1
ATOM 1166 C CA . SER A 1 147 ? 14.060 -5.443 -12.953 1.00 94.38 147 SER A CA 1
ATOM 1167 C C . SER A 1 147 ? 13.836 -6.573 -13.958 1.00 94.38 147 SER A C 1
ATOM 1169 O O . SER A 1 147 ? 12.699 -6.848 -14.342 1.00 94.38 147 SER A O 1
ATOM 1171 N N . THR A 1 148 ? 14.911 -7.242 -14.378 1.00 89.81 148 THR A N 1
ATOM 1172 C CA . THR A 1 148 ? 14.867 -8.322 -15.381 1.00 89.81 148 THR A CA 1
ATOM 1173 C C . THR A 1 148 ? 14.252 -9.613 -14.850 1.00 89.81 148 THR A C 1
ATOM 1175 O O . THR A 1 148 ? 13.653 -10.357 -15.619 1.00 89.81 148 THR A O 1
ATOM 1178 N N . ASN A 1 149 ? 14.359 -9.859 -13.542 1.00 88.94 149 ASN A N 1
ATOM 1179 C CA . ASN A 1 149 ? 13.918 -11.107 -12.907 1.00 88.94 149 ASN A CA 1
ATOM 1180 C C . ASN A 1 149 ? 12.581 -10.946 -12.162 1.00 88.94 149 ASN A C 1
ATOM 1182 O O . ASN A 1 149 ? 12.143 -11.853 -11.460 1.00 88.94 149 ASN A O 1
ATOM 1186 N N . CYS A 1 150 ? 11.926 -9.788 -12.285 1.00 92.00 150 CYS A N 1
ATOM 1187 C CA . CYS A 1 150 ? 10.688 -9.502 -11.570 1.00 92.00 150 CYS A CA 1
ATOM 1188 C C . CYS A 1 150 ? 9.466 -10.061 -12.310 1.00 92.00 150 CYS A C 1
ATOM 1190 O O . CYS A 1 150 ? 9.257 -9.814 -13.499 1.00 92.00 150 CYS A O 1
ATOM 1192 N N . THR A 1 151 ? 8.608 -10.769 -11.577 1.00 92.38 151 THR A N 1
ATOM 1193 C CA . THR A 1 151 ? 7.390 -11.401 -12.106 1.00 92.38 151 THR A CA 1
ATOM 1194 C C . THR A 1 151 ? 6.151 -10.504 -12.026 1.00 92.38 151 THR A C 1
ATOM 1196 O O . THR A 1 151 ? 5.051 -10.948 -12.377 1.00 92.38 151 THR A O 1
ATOM 1199 N N . CYS A 1 152 ? 6.306 -9.245 -11.600 1.00 94.00 152 CYS A N 1
ATOM 1200 C CA . CYS A 1 152 ? 5.199 -8.304 -11.458 1.00 94.00 152 CYS A CA 1
ATOM 1201 C C . CYS A 1 152 ? 4.557 -7.967 -12.822 1.00 94.00 152 CYS A C 1
ATOM 1203 O O . CYS A 1 152 ? 5.225 -8.024 -13.863 1.00 94.00 152 CYS A O 1
ATOM 1205 N N . PRO A 1 153 ? 3.276 -7.552 -12.854 1.00 94.31 153 PRO A N 1
ATOM 1206 C CA . PRO A 1 153 ? 2.599 -7.195 -14.103 1.00 94.31 153 PRO A CA 1
ATOM 1207 C C . PRO A 1 153 ? 3.303 -6.084 -14.903 1.00 94.31 153 PRO A C 1
ATOM 1209 O O . PRO A 1 153 ? 3.247 -6.087 -16.131 1.00 94.31 153 PRO A O 1
ATOM 1212 N N . THR A 1 154 ? 3.970 -5.146 -14.222 1.00 96.00 154 THR A N 1
ATOM 1213 C CA . THR A 1 154 ? 4.731 -4.043 -14.834 1.00 96.00 154 THR A CA 1
ATOM 1214 C C . THR A 1 154 ? 5.927 -4.567 -15.635 1.00 96.00 154 THR A C 1
ATOM 1216 O O . THR A 1 154 ? 6.060 -4.267 -16.822 1.00 96.00 154 THR A O 1
ATOM 1219 N N . CYS A 1 155 ? 6.766 -5.404 -15.014 1.00 96.19 155 CYS A N 1
ATOM 1220 C CA . CYS A 1 155 ? 7.961 -5.966 -15.649 1.00 96.19 155 CYS A CA 1
ATOM 1221 C C . CYS A 1 155 ? 7.611 -7.027 -16.700 1.00 96.19 155 CYS A C 1
ATOM 1223 O O . CYS A 1 155 ? 8.230 -7.048 -17.763 1.00 96.19 155 CYS A O 1
ATOM 1225 N N . LYS A 1 156 ? 6.564 -7.839 -16.480 1.00 95.38 156 LYS A N 1
ATOM 1226 C CA . LYS A 1 156 ? 6.063 -8.804 -17.481 1.00 95.38 156 LYS A CA 1
ATOM 1227 C C . LYS A 1 156 ? 5.618 -8.139 -18.783 1.00 95.38 156 LYS A C 1
ATOM 1229 O O . LYS A 1 156 ? 5.859 -8.679 -19.858 1.00 95.38 156 LYS A O 1
ATOM 1234 N N . ARG A 1 157 ? 5.013 -6.949 -18.697 1.00 95.81 157 ARG A N 1
ATOM 1235 C CA . ARG A 1 157 ? 4.655 -6.122 -19.864 1.00 95.81 157 ARG A CA 1
ATOM 1236 C C . ARG A 1 157 ? 5.852 -5.411 -20.502 1.00 95.81 157 ARG A C 1
ATOM 1238 O O . ARG A 1 157 ? 5.663 -4.697 -21.479 1.00 95.81 157 ARG A O 1
ATOM 1245 N N . LYS A 1 158 ? 7.062 -5.590 -19.960 1.00 96.00 158 LYS A N 1
ATOM 1246 C CA . LYS A 1 158 ? 8.302 -4.943 -20.410 1.00 96.00 158 LYS A CA 1
ATOM 1247 C C . LYS A 1 158 ? 8.193 -3.413 -20.456 1.00 96.00 158 LYS A C 1
ATOM 1249 O O . LYS A 1 158 ? 8.783 -2.776 -21.323 1.00 96.00 158 LYS A O 1
ATOM 1254 N N . LEU A 1 159 ? 7.448 -2.821 -19.515 1.00 97.69 159 LEU A N 1
ATOM 1255 C CA . LEU A 1 159 ? 7.403 -1.367 -19.372 1.00 97.69 159 LEU A CA 1
ATOM 1256 C C . LEU A 1 159 ? 8.792 -0.859 -18.986 1.00 97.69 159 LEU A C 1
ATOM 1258 O O . LEU A 1 159 ? 9.403 -1.367 -18.044 1.00 97.69 159 LEU A O 1
ATOM 1262 N N . THR A 1 160 ? 9.289 0.120 -19.735 1.00 98.12 160 THR A N 1
ATOM 1263 C CA . THR A 1 160 ? 10.660 0.607 -19.592 1.00 98.12 160 THR A CA 1
ATOM 1264 C C . THR A 1 160 ? 10.781 1.647 -18.486 1.00 98.12 160 THR A C 1
ATOM 1266 O O . THR A 1 160 ? 9.821 2.353 -18.165 1.00 98.12 160 THR A O 1
ATOM 1269 N N . GLN A 1 161 ? 11.980 1.781 -17.922 1.00 98.31 161 GLN A N 1
ATOM 1270 C CA . GLN A 1 161 ? 12.273 2.837 -16.952 1.00 98.31 161 GLN A CA 1
ATOM 1271 C C . GLN A 1 161 ? 12.087 4.228 -17.573 1.00 98.31 161 GLN A C 1
ATOM 1273 O O . GLN A 1 161 ? 11.480 5.084 -16.938 1.00 98.31 161 GLN A O 1
ATOM 1278 N N . ALA A 1 162 ? 12.485 4.418 -18.835 1.00 98.19 162 ALA A N 1
ATOM 1279 C CA . ALA A 1 162 ? 12.234 5.645 -19.598 1.00 98.19 162 ALA A CA 1
ATOM 1280 C C . ALA A 1 162 ? 10.742 5.990 -19.707 1.00 98.19 162 ALA A C 1
ATOM 1282 O O . ALA A 1 162 ? 10.343 7.131 -19.468 1.00 98.19 162 ALA A O 1
ATOM 1283 N N . TYR A 1 163 ? 9.901 5.002 -20.017 1.00 98.06 163 TYR A N 1
ATOM 1284 C CA . TYR A 1 163 ? 8.457 5.205 -20.113 1.00 98.06 163 TYR A CA 1
ATOM 1285 C C . TYR A 1 163 ? 7.847 5.574 -18.759 1.00 98.06 163 TYR A C 1
ATOM 1287 O O . TYR A 1 163 ? 7.078 6.528 -18.660 1.00 98.06 163 TYR A O 1
ATOM 1295 N N . LEU A 1 164 ? 8.221 4.860 -17.697 1.00 98.12 164 LEU A N 1
ATOM 1296 C CA . LEU A 1 164 ? 7.720 5.134 -16.352 1.00 98.12 164 LEU A CA 1
ATOM 1297 C C . LEU A 1 164 ? 8.232 6.476 -15.800 1.00 98.12 164 LEU A C 1
ATOM 1299 O O . LEU A 1 164 ? 7.468 7.182 -15.146 1.00 98.12 164 LEU A O 1
ATOM 1303 N N . HIS A 1 165 ? 9.475 6.864 -16.109 1.00 97.94 165 HIS A N 1
ATOM 1304 C CA . HIS A 1 165 ? 10.021 8.192 -15.811 1.00 97.94 165 HIS A CA 1
ATOM 1305 C C . HIS A 1 165 ? 9.167 9.285 -16.460 1.00 97.94 165 HIS A C 1
ATOM 1307 O O . HIS A 1 165 ? 8.757 10.231 -15.793 1.00 97.94 165 HIS A O 1
ATOM 1313 N N . HIS A 1 166 ? 8.845 9.133 -17.748 1.00 96.94 166 HIS A N 1
ATOM 1314 C CA . HIS A 1 166 ? 7.958 10.057 -18.450 1.00 96.94 166 HIS A CA 1
ATOM 1315 C C . HIS A 1 166 ? 6.553 10.099 -17.822 1.00 96.94 166 HIS A C 1
ATOM 1317 O O . HIS A 1 166 ? 6.006 11.182 -17.598 1.00 96.94 166 HIS A O 1
ATOM 1323 N N . LEU A 1 167 ? 5.981 8.937 -17.481 1.00 97.44 167 LEU A N 1
ATOM 1324 C CA . LEU A 1 167 ? 4.665 8.869 -16.844 1.00 97.44 167 LEU A CA 1
ATOM 1325 C C . LEU A 1 167 ? 4.628 9.541 -15.468 1.00 97.44 167 LEU A C 1
ATOM 1327 O O . LEU A 1 167 ? 3.592 10.102 -15.131 1.00 97.44 167 LEU A O 1
ATOM 1331 N N . LEU A 1 168 ? 5.713 9.535 -14.686 1.00 95.81 168 LEU A N 1
ATOM 1332 C CA . LEU A 1 168 ? 5.744 10.251 -13.403 1.00 95.81 168 LEU A CA 1
ATOM 1333 C C . LEU A 1 168 ? 5.492 11.756 -13.572 1.00 95.81 168 LEU A C 1
ATOM 1335 O O . LEU A 1 168 ? 4.918 12.375 -12.682 1.00 95.81 168 LEU A O 1
ATOM 1339 N N . SER A 1 169 ? 5.873 12.340 -14.711 1.00 90.94 169 SER A N 1
ATOM 1340 C CA . SER A 1 169 ? 5.586 13.745 -15.021 1.00 90.94 169 SER A CA 1
ATOM 1341 C C . SER A 1 169 ? 4.227 13.946 -15.696 1.00 90.94 169 SER A C 1
ATOM 1343 O O . SER A 1 169 ? 3.549 14.926 -15.407 1.00 90.94 169 SER A O 1
ATOM 1345 N N . ALA 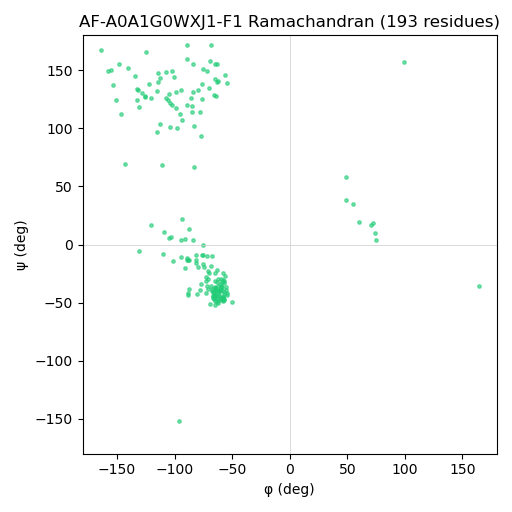A 1 170 ? 3.824 13.044 -16.598 1.00 94.00 170 ALA A N 1
ATOM 1346 C CA . ALA A 1 170 ? 2.616 13.222 -17.410 1.00 94.00 170 ALA A CA 1
ATOM 1347 C C . ALA A 1 170 ? 1.335 12.689 -16.742 1.00 94.00 170 ALA A C 1
ATOM 1349 O O . ALA A 1 170 ? 0.288 13.330 -16.793 1.00 94.00 170 ALA A O 1
ATOM 1350 N N . VAL A 1 171 ? 1.404 11.502 -16.131 1.00 94.38 171 VAL A N 1
ATOM 1351 C CA . VAL A 1 171 ? 0.269 10.786 -15.524 1.00 94.38 171 VAL A CA 1
ATOM 1352 C C . VAL A 1 171 ? 0.737 10.080 -14.237 1.00 94.38 171 VAL A C 1
ATOM 1354 O O . VAL A 1 171 ? 0.813 8.845 -14.187 1.00 94.38 171 VAL A O 1
ATOM 1357 N N . PRO A 1 172 ? 1.062 10.839 -13.172 1.00 93.38 172 PRO A N 1
ATOM 1358 C CA . PRO A 1 172 ? 1.765 10.318 -11.999 1.00 93.38 172 PRO A CA 1
ATOM 1359 C C . PRO A 1 172 ? 1.043 9.146 -11.332 1.00 93.38 172 PRO A C 1
ATOM 1361 O O . PRO A 1 172 ? 1.675 8.146 -11.022 1.00 93.38 172 PRO A O 1
ATOM 1364 N N . LEU A 1 173 ? -0.289 9.191 -11.200 1.00 94.31 173 LEU A N 1
ATOM 1365 C CA . LEU A 1 173 ? -1.061 8.108 -10.569 1.00 94.31 173 LEU A CA 1
ATOM 1366 C C . LEU A 1 173 ? -0.913 6.758 -11.290 1.00 94.31 173 LEU A C 1
ATOM 1368 O O . LEU A 1 173 ? -0.924 5.704 -10.652 1.00 94.31 173 LEU A O 1
ATOM 1372 N N . LEU A 1 174 ? -0.768 6.775 -12.619 1.00 95.62 174 LEU A N 1
ATOM 1373 C CA . LEU A 1 174 ? -0.562 5.558 -13.399 1.00 95.62 174 LEU A CA 1
AT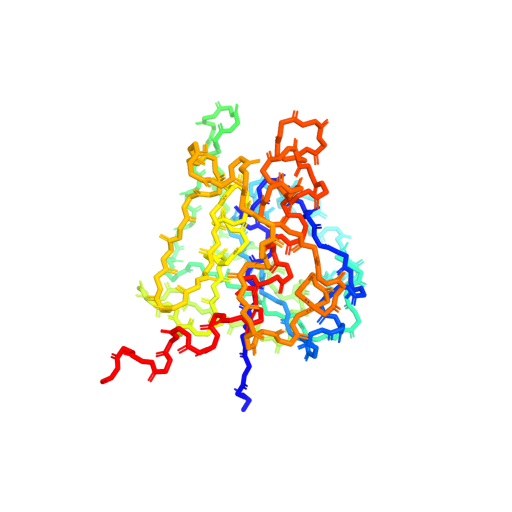OM 1374 C C . LEU A 1 174 ? 0.851 5.004 -13.183 1.00 95.62 174 LEU A C 1
ATOM 1376 O O . LEU A 1 174 ? 1.013 3.795 -13.006 1.00 95.62 174 LEU A O 1
ATOM 1380 N N . ALA A 1 175 ? 1.860 5.878 -13.151 1.00 96.69 175 ALA A N 1
ATOM 1381 C CA . ALA A 1 175 ? 3.227 5.485 -12.825 1.00 96.69 175 ALA A CA 1
ATOM 1382 C C . ALA A 1 175 ? 3.320 4.919 -11.402 1.00 96.69 175 ALA A C 1
ATOM 1384 O O . ALA A 1 175 ? 3.808 3.805 -11.224 1.00 96.69 175 ALA A O 1
ATOM 1385 N N . GLU A 1 176 ? 2.778 5.629 -10.410 1.00 96.81 176 GLU A N 1
ATOM 1386 C CA . GLU A 1 176 ? 2.731 5.204 -9.007 1.00 96.81 176 GLU A CA 1
ATOM 1387 C C . GLU A 1 176 ? 2.069 3.823 -8.870 1.00 96.81 176 GLU A C 1
ATOM 1389 O O . GLU A 1 176 ? 2.593 2.962 -8.168 1.00 96.81 176 GLU A O 1
ATOM 1394 N N . ARG A 1 177 ? 0.974 3.545 -9.599 1.00 96.69 177 ARG A N 1
ATOM 1395 C CA . ARG A 1 177 ? 0.351 2.207 -9.643 1.00 96.69 177 ARG A CA 1
ATOM 1396 C C . ARG A 1 177 ? 1.316 1.131 -10.147 1.00 96.69 177 ARG A C 1
ATOM 1398 O O . ARG A 1 177 ? 1.421 0.066 -9.534 1.00 96.69 177 ARG A O 1
ATOM 1405 N N . TYR A 1 178 ? 2.014 1.381 -11.255 1.00 97.62 178 TYR A N 1
ATOM 1406 C CA . TYR A 1 178 ? 2.984 0.429 -11.804 1.00 97.62 178 TYR A CA 1
ATOM 1407 C C . TYR A 1 178 ? 4.162 0.186 -10.859 1.00 97.62 178 TYR A C 1
ATOM 1409 O O . TYR A 1 178 ? 4.600 -0.963 -10.723 1.00 97.62 178 TYR A O 1
ATOM 1417 N N . LEU A 1 179 ? 4.635 1.238 -10.189 1.00 97.44 179 LEU A N 1
ATOM 1418 C CA . LEU A 1 179 ? 5.668 1.148 -9.161 1.00 97.44 179 LEU A CA 1
ATOM 1419 C C . LEU A 1 179 ? 5.165 0.402 -7.923 1.00 97.44 179 LEU A C 1
ATOM 1421 O O . LEU A 1 179 ? 5.889 -0.430 -7.392 1.00 97.44 179 LEU A O 1
ATOM 1425 N N . GLY A 1 180 ? 3.918 0.615 -7.501 1.00 95.81 180 GLY A N 1
ATOM 1426 C CA . GLY A 1 180 ? 3.310 -0.077 -6.362 1.00 95.81 180 GLY A CA 1
ATOM 1427 C C . GLY A 1 180 ? 3.205 -1.584 -6.589 1.00 95.81 180 GLY A C 1
ATOM 1428 O O . GLY A 1 180 ? 3.623 -2.365 -5.735 1.00 95.81 180 GLY A O 1
ATOM 1429 N N . LEU A 1 181 ? 2.728 -2.003 -7.768 1.00 96.12 181 LEU A N 1
ATOM 1430 C CA . LEU A 1 181 ? 2.694 -3.417 -8.169 1.00 96.12 181 LEU A CA 1
ATOM 1431 C C . LEU A 1 181 ? 4.089 -4.052 -8.142 1.00 96.12 181 LEU A C 1
ATOM 1433 O O . LEU A 1 181 ? 4.269 -5.165 -7.646 1.00 96.12 181 LEU A O 1
ATOM 1437 N N . HIS A 1 182 ? 5.078 -3.337 -8.678 1.00 96.38 182 HIS A N 1
ATOM 1438 C CA . HIS A 1 182 ? 6.466 -3.783 -8.703 1.00 96.38 182 HIS A CA 1
ATOM 1439 C C . HIS A 1 182 ? 7.061 -3.889 -7.297 1.00 96.38 182 HIS A C 1
ATOM 1441 O O . HIS A 1 182 ? 7.611 -4.929 -6.936 1.00 96.38 182 HIS A O 1
ATOM 1447 N N . ASN A 1 183 ? 6.886 -2.851 -6.481 1.00 95.56 183 ASN A N 1
ATOM 1448 C CA . ASN A 1 183 ? 7.468 -2.778 -5.151 1.00 95.56 183 ASN A CA 1
ATOM 1449 C C . ASN A 1 183 ? 6.869 -3.820 -4.206 1.00 95.56 183 ASN A C 1
ATOM 1451 O O . ASN A 1 183 ? 7.613 -4.451 -3.462 1.00 95.56 183 ASN A O 1
ATOM 1455 N N . LEU A 1 184 ? 5.550 -4.041 -4.253 1.00 93.94 184 LEU A N 1
ATOM 1456 C CA . LEU A 1 184 ? 4.908 -5.100 -3.467 1.00 93.94 184 LEU A CA 1
ATOM 1457 C C . LEU A 1 184 ? 5.411 -6.494 -3.853 1.00 93.94 184 LEU A C 1
ATOM 1459 O O . LEU A 1 184 ? 5.551 -7.342 -2.978 1.00 93.94 184 LEU A O 1
ATOM 1463 N N . THR A 1 185 ? 5.703 -6.720 -5.139 1.00 92.75 185 THR A N 1
ATOM 1464 C CA . THR A 1 185 ? 6.221 -8.010 -5.620 1.00 92.75 185 THR A CA 1
ATOM 1465 C C . THR A 1 185 ? 7.627 -8.283 -5.080 1.00 92.75 185 THR A C 1
ATOM 1467 O O . THR A 1 185 ? 7.895 -9.388 -4.625 1.00 92.75 185 THR A O 1
ATOM 1470 N N . LEU A 1 186 ? 8.514 -7.281 -5.094 1.00 90.56 186 LEU A N 1
ATOM 1471 C CA . LEU A 1 186 ? 9.915 -7.449 -4.678 1.00 90.56 186 LEU A CA 1
ATOM 1472 C C . LEU A 1 186 ? 10.170 -7.253 -3.180 1.00 90.56 186 LEU A C 1
ATOM 1474 O O . LEU A 1 186 ? 11.249 -7.592 -2.700 1.00 90.56 186 LEU A O 1
ATOM 1478 N N . HIS A 1 187 ? 9.219 -6.698 -2.425 1.00 83.69 187 HIS A N 1
ATOM 1479 C CA . HIS A 1 187 ? 9.413 -6.423 -0.996 1.00 83.69 187 HIS A CA 1
ATOM 1480 C C . HIS A 1 187 ? 9.828 -7.669 -0.205 1.00 83.69 187 HIS A C 1
ATOM 1482 O O . HIS A 1 187 ? 10.655 -7.575 0.696 1.00 83.69 187 HIS A O 1
ATOM 1488 N N . TYR A 1 188 ? 9.294 -8.843 -0.555 1.00 67.12 188 TYR A N 1
ATOM 1489 C CA . TYR A 1 188 ? 9.665 -10.093 0.109 1.00 67.12 188 TYR A CA 1
ATOM 1490 C C . TYR A 1 188 ? 11.136 -10.468 -0.128 1.00 67.12 188 TYR A C 1
ATOM 1492 O O . TYR A 1 188 ? 11.842 -10.791 0.827 1.00 67.12 188 TYR A O 1
ATOM 1500 N N . ASP A 1 189 ? 11.619 -10.343 -1.367 1.00 61.50 189 ASP A N 1
ATOM 1501 C CA . ASP A 1 189 ? 13.026 -10.591 -1.703 1.00 61.50 189 ASP A CA 1
ATOM 1502 C C . ASP A 1 189 ? 13.947 -9.625 -0.944 1.00 61.50 189 ASP A C 1
ATOM 1504 O O . ASP A 1 189 ? 14.970 -10.033 -0.397 1.00 61.50 189 ASP A O 1
ATOM 1508 N N . ALA A 1 190 ? 13.539 -8.357 -0.822 1.00 60.84 190 ALA A N 1
ATOM 1509 C CA . ALA A 1 190 ? 14.288 -7.342 -0.085 1.00 60.84 190 ALA A CA 1
ATOM 1510 C C . ALA A 1 190 ? 14.381 -7.620 1.431 1.00 60.84 190 ALA A C 1
ATOM 1512 O O . ALA A 1 190 ? 15.380 -7.257 2.051 1.00 60.84 190 ALA A O 1
ATOM 1513 N N . LEU A 1 191 ? 13.371 -8.258 2.038 1.00 60.66 191 LEU A N 1
ATOM 1514 C CA . LEU A 1 191 ? 13.376 -8.618 3.464 1.00 60.66 191 LEU A CA 1
ATOM 1515 C C . LEU A 1 191 ? 14.244 -9.845 3.780 1.00 60.66 191 LEU A C 1
ATOM 1517 O O . LEU A 1 191 ? 14.844 -9.908 4.851 1.00 60.66 191 LEU A O 1
ATOM 1521 N N . ASN A 1 192 ? 14.322 -10.822 2.873 1.00 52.62 192 ASN A N 1
ATOM 1522 C CA . ASN A 1 192 ? 15.065 -12.068 3.109 1.00 52.62 192 ASN A CA 1
ATOM 1523 C C . ASN A 1 192 ? 16.591 -11.915 3.020 1.00 52.62 192 ASN A C 1
ATOM 1525 O O . ASN A 1 192 ? 17.311 -12.848 3.361 1.00 52.62 192 ASN A O 1
ATOM 1529 N N . LEU A 1 193 ? 17.079 -10.758 2.572 1.00 49.38 193 LEU A N 1
ATOM 1530 C CA . LEU A 1 193 ? 18.503 -10.478 2.359 1.00 49.38 193 LEU A CA 1
ATOM 1531 C C . LEU A 1 193 ? 19.098 -9.565 3.442 1.00 49.38 193 LEU A C 1
ATOM 1533 O O . LEU A 1 193 ? 20.251 -9.164 3.345 1.00 49.38 193 LEU A O 1
ATOM 1537 N N . GLN A 1 194 ? 18.316 -9.245 4.480 1.00 42.12 194 GLN A N 1
ATOM 1538 C CA . GLN A 1 194 ? 18.772 -8.539 5.686 1.00 42.12 194 GLN A CA 1
ATOM 1539 C C . GLN A 1 194 ? 19.179 -9.500 6.824 1.00 42.12 194 GLN A C 1
ATOM 1541 O O . GLN A 1 194 ? 19.162 -9.104 7.989 1.00 42.12 194 GLN A O 1
ATOM 1546 N N . LYS A 1 195 ? 19.506 -10.757 6.501 1.00 36.00 195 LYS A N 1
ATOM 1547 C CA . LYS A 1 195 ? 20.070 -11.748 7.430 1.00 36.00 195 LYS A CA 1
ATOM 1548 C C . LYS A 1 195 ? 21.518 -12.045 7.086 1.00 36.00 195 LYS A C 1
ATOM 1550 O O . LYS A 1 195 ? 21.800 -12.162 5.874 1.00 36.00 195 LYS A O 1
#

Solvent-accessible surface area (backbone atoms only — not comparable to full-atom values): 11040 Å² total; per-residue (Å²): 136,96,66,66,26,45,34,61,56,82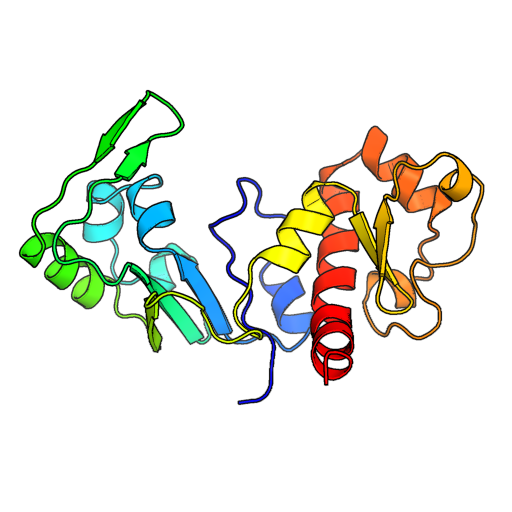,48,100,61,82,59,68,56,71,67,56,40,49,76,71,70,42,55,46,43,29,34,48,46,67,43,39,48,67,53,84,17,59,80,58,57,67,72,38,84,23,46,46,72,72,72,67,51,92,61,47,39,31,38,38,35,74,68,58,84,67,56,77,44,71,36,92,87,80,64,48,75,47,74,60,59,53,71,58,51,52,52,39,52,65,45,28,59,57,78,37,79,44,67,48,83,85,73,68,60,87,49,52,40,42,60,42,53,53,35,7,72,72,45,23,38,65,39,98,84,40,80,44,59,41,80,44,76,78,28,62,81,29,78,50,42,70,40,94,86,47,85,26,75,44,35,69,68,56,47,23,33,19,56,42,34,51,25,50,74,77,43,40,65,62,28,24,26,43,29,25,52,38,18,59,62,47,47,62,64,51,60,71,66,79,113

Foldseek 3Di:
DQAFAAAQLVDPDRLDDLVLCVVLVNQEHEYEPLSVCLPPRLVVLLPDQALCRVVVRPGAYEYEYEPDQWDWHQRPPPRDTDTDHVVSVVSSCVSNPGPHYYYCPPDDDLSYYNVQLVCLLQCWADDPLDIDRLLDPVLLPFQAFPYCPFPFPRVVVRPGSNNLNVCCVVPVSNSSSSSSSRSSRCSSVSVVPVD

Sequence (195 aa):
MTGIIPIVNLTNKQILTQDNYLSLGIKTLAFSLEALLIKPGFQILIRQKSLKAFVGWPFNIMLIAPNTQFLKIKSPFDGSYIENPQEEIDKLINKLDPNIYELNNASLSPNITAKPLLLAQEGKFYAQNQVFNLLDSKHKTLFSPLSTNCTCPTCKRKLTQAYLHHLLSAVPLLAERYLGLHNLTLHYDALNLQK

pLDDT: mean 89.54, std 10.8, range [36.0, 98.31]

Secondary structure (DSSP, 8-state):
--S-EEB-SSSSS----HHHHHHTT--EEEEEHHHHIIIIIHHHHTTSS-HHHHHT--SEEEEEEES-SSEEEE-TTT-PEEEE-HHHHHHHHHHH--SEEEEESS---TTEESHHHHHHHTTEEEETTEEEETTSGGGGG--SBS-TT--SHHHHTT-BHHHHHHHHHH-HHHHHHHHHHHHHHHHHHHHHT--

Mean predicted aligned error: 5.11 Å